Protein AF-A0A1G2HHS7-F1 (afdb_monomer)

Secondary structure (DSSP, 8-state):
-PPPEEEE--GGGTTSHHHHHHHHHHHHHHSTT-GGGEE-S-SHHHHHHHHHHHT-GGGTTTSGGGTHHIIIIIGGG-SEEEE---TTS-B-HHHHHHHHHHHTTT-EEEEEEE-TT-SS--HHHHHHHHH-TTTS--EEEEEPPHHHHHHH---TTS--SSBPPHHHHHHHHEEETTTEEPPGGGGGG--SSPPTTSSTT-

pLDDT: mean 90.47, std 12.32, range [47.09, 98.69]

Structure (mmCIF, N/CA/C/O backbone):
data_AF-A0A1G2HHS7-F1
#
_ent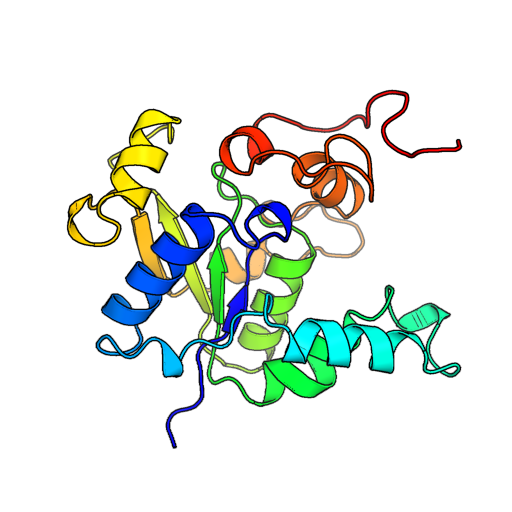ry.id   AF-A0A1G2HHS7-F1
#
loop_
_atom_site.group_PDB
_atom_site.id
_atom_site.type_symbol
_atom_site.label_atom_id
_atom_site.label_alt_id
_atom_site.label_comp_id
_atom_site.label_asym_id
_atom_site.label_entity_id
_atom_site.label_seq_id
_atom_site.pdbx_PDB_ins_code
_atom_site.Cartn_x
_atom_site.Cartn_y
_atom_site.Cartn_z
_atom_site.occupancy
_atom_site.B_iso_or_equiv
_atom_site.auth_seq_id
_atom_site.auth_comp_id
_atom_site.auth_asym_id
_atom_site.auth_atom_id
_atom_site.pdbx_PDB_model_num
ATOM 1 N N . MET A 1 1 ? 1.951 -0.141 26.430 1.00 47.09 1 MET A N 1
ATOM 2 C CA . MET A 1 1 ? 2.111 0.681 25.216 1.00 47.09 1 MET A CA 1
ATOM 3 C C . MET A 1 1 ? 1.337 -0.007 24.126 1.00 47.09 1 MET A C 1
ATOM 5 O O . MET A 1 1 ? 1.598 -1.186 23.887 1.00 47.09 1 MET A O 1
ATOM 9 N N . ASP A 1 2 ? 0.382 0.695 23.530 1.00 62.66 2 ASP A N 1
ATOM 10 C CA . ASP A 1 2 ? -0.303 0.197 22.346 1.00 62.66 2 ASP A CA 1
ATOM 11 C C . ASP A 1 2 ? 0.734 0.006 21.238 1.00 62.66 2 ASP A C 1
ATOM 13 O O . ASP A 1 2 ? 1.648 0.816 21.063 1.00 62.66 2 ASP A O 1
ATOM 17 N N . LYS A 1 3 ? 0.695 -1.155 20.585 1.00 85.06 3 LYS A N 1
ATOM 18 C CA . LYS A 1 3 ? 1.640 -1.459 19.511 1.00 85.06 3 LYS A CA 1
ATOM 19 C C . LYS A 1 3 ? 1.179 -0.732 18.252 1.00 85.06 3 LYS A C 1
ATOM 21 O O . LYS A 1 3 ? 0.006 -0.831 17.903 1.00 85.06 3 LYS A O 1
ATOM 26 N N . LYS A 1 4 ? 2.115 -0.098 17.544 1.00 96.44 4 LYS A N 1
ATOM 27 C CA . LYS A 1 4 ? 1.853 0.592 16.273 1.00 96.44 4 LYS A CA 1
ATOM 28 C C . LYS A 1 4 ? 1.159 -0.299 15.235 1.00 96.44 4 LYS A C 1
ATOM 30 O O . LYS A 1 4 ? 1.361 -1.517 15.221 1.00 96.44 4 LYS A O 1
ATOM 35 N N . ILE A 1 5 ? 0.411 0.317 14.326 1.00 98.12 5 ILE A N 1
ATOM 36 C CA . ILE A 1 5 ? -0.175 -0.309 13.139 1.00 98.12 5 ILE A CA 1
ATOM 37 C C . ILE A 1 5 ? 0.771 -0.117 11.959 1.00 98.12 5 ILE A C 1
ATOM 39 O O . ILE A 1 5 ? 1.110 1.009 11.611 1.00 98.12 5 ILE A O 1
ATOM 43 N N . TYR A 1 6 ? 1.192 -1.211 11.333 1.00 98.69 6 TYR A N 1
ATOM 44 C CA . TYR A 1 6 ? 2.020 -1.146 10.133 1.00 98.69 6 TYR A CA 1
ATOM 45 C C . TYR A 1 6 ? 1.174 -0.780 8.909 1.00 98.69 6 TYR A C 1
ATOM 47 O O . TYR A 1 6 ? 0.107 -1.362 8.709 1.00 98.69 6 TYR A O 1
ATOM 55 N N . PHE A 1 7 ? 1.639 0.154 8.084 1.00 98.62 7 PHE A N 1
ATOM 56 C CA . PHE A 1 7 ? 0.994 0.476 6.815 1.00 98.62 7 PHE A CA 1
ATOM 57 C C . PHE A 1 7 ? 1.695 -0.290 5.687 1.00 98.62 7 PHE A C 1
ATOM 59 O O . PHE A 1 7 ? 2.837 0.000 5.358 1.00 98.62 7 PHE A O 1
ATOM 66 N N . ALA A 1 8 ? 1.030 -1.293 5.120 1.00 98.44 8 ALA A N 1
ATOM 67 C CA . ALA A 1 8 ? 1.520 -2.106 4.011 1.00 98.44 8 ALA A CA 1
ATOM 68 C C . ALA A 1 8 ? 0.946 -1.572 2.690 1.00 98.44 8 ALA A C 1
ATOM 70 O O . ALA A 1 8 ? -0.251 -1.706 2.421 1.00 98.44 8 ALA A O 1
ATOM 71 N N . HIS A 1 9 ? 1.781 -0.948 1.864 1.00 98.25 9 HIS A N 1
ATOM 72 C CA . HIS A 1 9 ? 1.363 -0.298 0.620 1.00 98.25 9 HIS A CA 1
ATOM 73 C C . HIS A 1 9 ? 2.487 -0.318 -0.423 1.00 98.25 9 HIS A C 1
ATOM 75 O O . HIS A 1 9 ? 3.659 -0.523 -0.109 1.00 98.25 9 HIS A O 1
ATOM 81 N N . ALA A 1 10 ? 2.126 -0.162 -1.696 1.00 96.88 10 ALA A N 1
ATOM 82 C CA . ALA A 1 10 ? 3.083 -0.253 -2.793 1.00 96.88 10 ALA A CA 1
ATOM 83 C C . ALA A 1 10 ? 4.050 0.943 -2.812 1.00 96.88 10 ALA A C 1
ATOM 85 O O . ALA A 1 10 ? 3.641 2.086 -2.614 1.00 96.88 10 ALA A O 1
ATOM 86 N N . ILE A 1 11 ? 5.324 0.702 -3.139 1.00 96.06 11 ILE A N 1
ATOM 87 C CA . ILE A 1 11 ? 6.372 1.742 -3.125 1.00 96.06 11 ILE A CA 1
ATOM 88 C C . ILE A 1 11 ? 6.084 2.930 -4.052 1.00 96.06 11 ILE A C 1
ATOM 90 O O . ILE A 1 11 ? 6.575 4.024 -3.813 1.00 96.06 11 ILE A O 1
ATOM 94 N N . ASN A 1 12 ? 5.262 2.753 -5.090 1.00 96.81 12 ASN A N 1
ATOM 95 C CA . ASN A 1 12 ? 4.868 3.839 -5.987 1.00 96.81 12 ASN A CA 1
ATOM 96 C C . ASN A 1 12 ? 3.838 4.806 -5.382 1.00 96.81 12 ASN A C 1
ATOM 98 O O . ASN A 1 12 ? 3.429 5.752 -6.047 1.00 96.81 12 ASN A O 1
ATOM 102 N N . THR A 1 13 ? 3.446 4.598 -4.126 1.00 97.75 13 THR A N 1
ATOM 103 C CA . THR A 1 13 ? 2.713 5.587 -3.324 1.00 97.75 13 THR A CA 1
ATOM 104 C C . THR A 1 13 ? 3.637 6.397 -2.404 1.00 97.75 13 THR A C 1
ATOM 106 O O . THR A 1 13 ? 3.203 7.402 -1.848 1.00 97.75 13 THR A O 1
ATOM 109 N N . TYR A 1 14 ? 4.910 6.020 -2.248 1.00 97.25 14 TYR A N 1
ATOM 110 C CA . TYR A 1 14 ? 5.826 6.667 -1.305 1.00 97.25 14 TYR A CA 1
ATOM 111 C C . TYR A 1 14 ? 6.060 8.141 -1.658 1.00 97.25 14 TYR A C 1
ATOM 113 O O . TYR A 1 14 ? 6.437 8.479 -2.778 1.00 97.25 14 TYR A O 1
ATOM 121 N N . GLY A 1 15 ? 5.861 9.024 -0.682 1.00 96.62 15 GLY A N 1
ATOM 122 C CA . GLY A 1 15 ? 6.016 10.471 -0.800 1.00 96.62 15 GLY A CA 1
ATOM 123 C C . GLY A 1 15 ? 4.874 11.163 -1.542 1.00 96.62 15 GLY A C 1
ATOM 124 O O . GLY A 1 15 ? 4.934 12.378 -1.731 1.00 96.62 15 GLY A O 1
ATOM 125 N N . THR A 1 16 ? 3.847 10.421 -1.964 1.00 97.62 16 THR A N 1
ATOM 126 C CA . THR A 1 16 ? 2.706 10.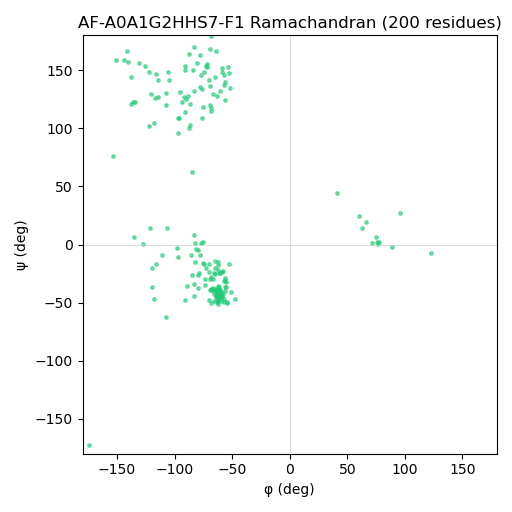962 -2.713 1.00 97.62 16 THR A CA 1
ATOM 127 C C . THR A 1 16 ? 1.618 11.482 -1.777 1.00 97.62 16 THR A C 1
ATOM 129 O O . THR A 1 16 ? 1.566 11.143 -0.593 1.00 97.62 16 THR A O 1
ATOM 132 N N . ASP A 1 17 ? 0.701 12.289 -2.305 1.00 97.88 17 ASP A N 1
ATOM 133 C CA . ASP A 1 17 ? -0.435 12.770 -1.516 1.00 97.88 17 ASP A CA 1
ATOM 134 C C . ASP A 1 17 ? -1.451 11.660 -1.202 1.00 97.88 17 ASP A C 1
ATOM 136 O O . ASP A 1 17 ? -2.111 11.716 -0.166 1.00 97.88 17 ASP A O 1
ATOM 140 N N . ILE A 1 18 ? -1.493 10.594 -2.013 1.00 97.38 18 ILE A N 1
ATOM 141 C CA . ILE A 1 18 ? -2.290 9.390 -1.734 1.00 97.38 18 ILE A CA 1
ATOM 142 C C . ILE A 1 18 ? -1.802 8.695 -0.458 1.00 97.38 18 ILE A C 1
ATOM 144 O O . ILE A 1 18 ? -2.621 8.308 0.373 1.00 97.38 18 ILE A O 1
ATOM 148 N N . GLU A 1 19 ? -0.485 8.565 -0.261 1.00 98.50 19 GLU A N 1
ATOM 149 C CA . GLU A 1 19 ? 0.070 7.991 0.974 1.00 98.50 19 GLU A CA 1
ATOM 150 C C . GLU A 1 19 ? -0.336 8.820 2.196 1.00 98.50 19 GLU A C 1
ATOM 152 O O . GLU A 1 19 ? -0.814 8.267 3.185 1.00 98.50 19 GLU A O 1
ATOM 157 N N . LYS A 1 20 ? -0.214 10.150 2.118 1.00 98.38 20 LYS A N 1
ATOM 158 C CA . LYS A 1 20 ? -0.601 11.044 3.221 1.00 98.38 20 LYS A CA 1
ATOM 159 C C . LYS A 1 20 ? -2.093 10.936 3.536 1.00 98.38 20 LYS A C 1
ATOM 161 O O . LYS A 1 20 ? -2.468 10.890 4.707 1.00 98.38 20 LYS A O 1
ATOM 166 N N . ALA A 1 21 ? -2.937 10.885 2.508 1.00 98.44 21 ALA A N 1
ATOM 167 C CA . ALA A 1 21 ? -4.381 10.733 2.652 1.00 98.44 21 ALA A CA 1
ATOM 168 C C . ALA A 1 21 ? -4.745 9.385 3.299 1.00 98.44 21 ALA A C 1
ATOM 170 O O . ALA A 1 21 ? -5.556 9.330 4.228 1.00 98.44 21 ALA A O 1
ATOM 171 N N . ALA A 1 22 ? -4.075 8.306 2.887 1.00 98.62 22 ALA A N 1
ATOM 172 C CA . ALA A 1 22 ? -4.218 6.990 3.495 1.00 98.62 22 ALA A CA 1
ATOM 173 C C . ALA A 1 22 ? -3.800 6.989 4.975 1.00 98.62 22 ALA A C 1
ATOM 175 O O . ALA A 1 22 ? -4.543 6.485 5.815 1.00 98.62 22 ALA A O 1
ATOM 176 N N . GLU A 1 23 ? -2.671 7.608 5.332 1.00 98.62 23 GLU A N 1
ATOM 177 C CA . GLU A 1 23 ? -2.253 7.743 6.733 1.00 98.62 23 GLU A CA 1
ATOM 178 C C . GLU A 1 23 ? -3.254 8.542 7.576 1.00 98.62 23 GLU A C 1
ATOM 180 O O . GLU A 1 23 ? -3.501 8.187 8.729 1.00 98.62 23 GLU A O 1
ATOM 185 N N . GLN A 1 24 ? -3.859 9.598 7.023 1.00 98.56 24 GLN A N 1
ATOM 186 C CA . GLN A 1 24 ? -4.912 10.349 7.711 1.00 98.56 24 GLN A CA 1
ATOM 187 C C . GLN A 1 24 ? -6.142 9.476 7.976 1.00 98.56 24 GLN A C 1
ATOM 189 O O . GLN A 1 24 ? -6.658 9.475 9.096 1.00 98.56 24 GLN A O 1
ATOM 194 N N . LEU A 1 25 ? -6.577 8.691 6.984 1.00 98.62 25 LEU A N 1
ATOM 195 C CA . LEU A 1 25 ? -7.693 7.762 7.150 1.00 98.62 25 LEU A CA 1
ATOM 196 C C . LEU A 1 25 ? -7.373 6.673 8.187 1.00 98.62 25 LEU A C 1
ATOM 198 O O . LEU A 1 25 ? -8.187 6.413 9.072 1.00 98.62 25 LEU A O 1
ATOM 202 N N . ILE A 1 26 ? -6.181 6.070 8.130 1.00 98.62 26 ILE A N 1
ATOM 203 C CA . ILE A 1 26 ? -5.724 5.064 9.106 1.00 98.62 26 ILE A CA 1
ATOM 204 C C . ILE A 1 26 ? -5.704 5.656 10.510 1.00 98.62 26 ILE A C 1
ATOM 206 O O . ILE A 1 26 ? -6.249 5.059 11.439 1.00 98.62 26 ILE A O 1
ATOM 210 N N . SER A 1 27 ? -5.109 6.841 10.654 1.00 98.19 27 SER A N 1
ATOM 211 C CA . SER A 1 27 ? -4.999 7.534 11.930 1.00 98.19 27 SER A CA 1
ATOM 212 C C . SER A 1 27 ? -6.379 7.769 12.545 1.00 98.19 27 SER A C 1
ATOM 214 O O . SER A 1 27 ? -6.616 7.439 13.708 1.00 98.19 27 SER A O 1
ATOM 216 N N . HIS A 1 28 ? -7.320 8.267 11.739 1.00 97.94 28 HIS A N 1
ATOM 217 C CA . HIS A 1 28 ? -8.690 8.522 12.164 1.00 97.94 28 HIS A CA 1
ATOM 218 C C . HIS A 1 28 ? -9.428 7.242 12.579 1.00 97.94 28 HIS A C 1
ATOM 220 O O . HIS A 1 28 ? -10.026 7.201 13.652 1.00 97.94 28 HIS A O 1
ATOM 226 N N . VAL A 1 29 ? -9.373 6.193 11.752 1.00 97.75 29 VAL A N 1
ATOM 227 C CA . VAL A 1 29 ? -10.194 4.986 11.940 1.00 97.75 29 VAL A CA 1
ATOM 228 C C . VAL A 1 29 ? -9.619 4.039 12.994 1.00 97.75 29 VAL A C 1
ATOM 230 O O . VAL A 1 29 ? -10.380 3.422 13.737 1.00 97.75 29 VAL A O 1
ATOM 233 N N . LEU A 1 30 ? -8.293 3.891 13.063 1.00 97.12 30 LEU A N 1
ATOM 234 C CA . LEU A 1 30 ? -7.642 2.861 13.881 1.00 97.12 30 LEU A CA 1
ATOM 235 C C . LEU A 1 30 ? -6.777 3.406 15.016 1.00 97.12 30 LEU A C 1
ATOM 237 O O . LEU A 1 30 ? -6.440 2.648 15.923 1.00 97.12 30 LEU A O 1
ATOM 241 N N . CYS A 1 31 ? -6.403 4.685 14.981 1.00 96.62 31 CYS A N 1
ATOM 242 C CA . CYS A 1 31 ? -5.435 5.253 15.923 1.00 96.62 31 CYS A CA 1
ATOM 243 C C . CYS A 1 31 ? -5.995 6.424 16.742 1.00 96.62 31 CYS A C 1
ATOM 245 O O . CYS A 1 31 ? -5.227 7.166 17.348 1.00 96.62 31 CYS A O 1
ATOM 247 N N . GLY A 1 32 ? -7.317 6.629 16.751 1.00 94.88 32 GLY A N 1
ATOM 248 C CA . GLY A 1 32 ? -7.948 7.718 17.508 1.00 94.88 32 GLY A CA 1
ATOM 249 C C . GLY A 1 32 ? -7.478 9.117 17.090 1.00 94.88 32 GLY A C 1
ATOM 250 O O . GLY A 1 32 ? -7.523 10.044 17.894 1.00 94.88 32 GLY A O 1
ATOM 251 N N . GLY A 1 33 ? -6.992 9.268 15.855 1.00 95.75 33 GLY A N 1
ATOM 252 C CA . GLY A 1 33 ? -6.411 10.503 15.329 1.00 95.75 33 GLY A CA 1
ATOM 253 C C . GLY A 1 33 ? -4.903 10.673 15.566 1.00 95.75 33 GLY A C 1
ATOM 254 O O . GLY A 1 33 ? -4.334 11.644 15.065 1.00 95.75 33 GLY A O 1
ATOM 255 N N . ASP A 1 34 ? -4.228 9.748 16.259 1.00 96.38 34 ASP A N 1
ATOM 256 C CA . ASP A 1 34 ? -2.775 9.797 16.463 1.00 96.38 34 ASP A CA 1
ATOM 257 C C . ASP A 1 34 ? -1.997 9.116 15.322 1.00 96.38 34 ASP A C 1
ATOM 259 O O . ASP A 1 34 ? -1.789 7.899 15.306 1.00 96.38 34 ASP A O 1
ATOM 263 N N . ARG A 1 35 ? -1.468 9.924 14.392 1.00 95.88 35 ARG A N 1
ATOM 264 C CA . ARG A 1 35 ? -0.596 9.442 13.303 1.00 95.88 35 ARG A CA 1
ATOM 265 C C . ARG A 1 35 ? 0.682 8.773 13.838 1.00 95.88 35 ARG A C 1
ATOM 267 O O . ARG A 1 35 ? 1.268 7.948 13.145 1.00 95.88 35 ARG A O 1
ATOM 274 N N . GLY A 1 36 ? 1.132 9.101 15.053 1.00 96.12 36 GLY A N 1
ATOM 275 C CA . GLY A 1 36 ? 2.315 8.506 15.686 1.00 96.12 36 GLY A CA 1
ATOM 276 C C . GLY A 1 36 ? 2.197 6.999 15.942 1.00 96.12 36 GLY A C 1
ATOM 277 O O . GLY A 1 36 ? 3.217 6.320 16.096 1.00 96.12 36 GLY A O 1
ATOM 278 N N . GLN A 1 37 ? 0.973 6.463 15.918 1.00 97.44 37 GLN A N 1
ATOM 279 C CA . GLN A 1 37 ? 0.706 5.027 16.006 1.00 97.44 37 GLN A CA 1
ATOM 280 C C . GLN A 1 37 ? 0.874 4.289 14.674 1.00 97.44 37 GLN A C 1
ATOM 282 O O . GLN A 1 37 ? 0.763 3.065 14.652 1.00 97.44 37 GLN A O 1
ATOM 287 N N . ILE A 1 38 ? 1.149 4.987 13.571 1.00 98.19 38 ILE A N 1
ATOM 288 C CA . ILE A 1 38 ? 1.374 4.365 12.265 1.00 98.19 38 ILE A CA 1
ATOM 289 C C . ILE A 1 38 ? 2.871 4.092 12.091 1.00 98.19 38 ILE A C 1
ATOM 291 O O . ILE A 1 38 ? 3.710 4.980 12.245 1.00 98.19 38 ILE A O 1
ATOM 295 N N . GLU A 1 39 ? 3.216 2.850 11.762 1.00 98.44 39 GLU A N 1
ATOM 296 C CA . GLU A 1 39 ? 4.539 2.481 11.263 1.00 98.44 39 GLU A CA 1
ATOM 297 C C . GLU A 1 39 ? 4.491 2.429 9.735 1.00 98.44 39 GLU A C 1
ATOM 299 O O . GLU A 1 39 ? 4.060 1.437 9.146 1.00 98.44 39 GLU A O 1
ATOM 304 N N . ASN A 1 40 ? 4.892 3.531 9.101 1.00 98.00 40 ASN A N 1
ATOM 305 C CA . ASN A 1 40 ? 4.966 3.646 7.648 1.00 98.00 40 ASN A CA 1
ATOM 306 C C . ASN A 1 40 ? 6.364 3.207 7.160 1.00 98.00 40 ASN A C 1
ATOM 308 O O . ASN A 1 40 ? 7.356 3.775 7.625 1.00 98.00 40 ASN A O 1
ATOM 312 N N . PRO A 1 41 ? 6.486 2.239 6.228 1.00 96.94 41 PRO A N 1
ATOM 313 C CA . PRO A 1 41 ? 7.774 1.791 5.694 1.00 96.94 41 PRO A CA 1
ATOM 314 C C . PRO A 1 41 ? 8.560 2.876 4.942 1.00 96.94 41 PRO A C 1
ATOM 316 O O . PRO A 1 41 ? 9.785 2.781 4.839 1.00 96.94 41 PRO A O 1
ATOM 319 N N . ASN A 1 42 ? 7.899 3.922 4.455 1.00 96.81 42 ASN A N 1
ATOM 320 C CA . ASN A 1 42 ? 8.503 5.071 3.797 1.00 96.81 42 ASN A CA 1
ATOM 321 C C . ASN A 1 42 ? 8.980 6.135 4.800 1.00 96.81 42 ASN A C 1
ATOM 323 O O . ASN A 1 42 ? 8.521 7.278 4.823 1.00 96.81 42 ASN A O 1
ATOM 327 N N . THR A 1 43 ? 9.938 5.774 5.653 1.00 95.56 43 THR A N 1
ATOM 328 C CA . THR A 1 43 ? 10.613 6.745 6.526 1.00 95.56 43 THR A CA 1
ATOM 329 C C . THR A 1 43 ? 12.128 6.678 6.361 1.00 95.56 43 THR A C 1
ATOM 331 O O . THR A 1 43 ? 12.674 5.613 6.051 1.00 95.56 43 THR A O 1
ATOM 334 N N . PRO A 1 44 ? 12.857 7.780 6.633 1.00 95.56 44 PRO A N 1
ATOM 335 C CA . PRO A 1 44 ? 14.320 7.777 6.568 1.00 95.56 44 PRO A CA 1
ATOM 336 C C . PRO A 1 44 ? 14.973 6.696 7.446 1.00 95.56 44 PRO A C 1
ATOM 338 O O . PRO A 1 44 ? 16.006 6.134 7.081 1.00 95.56 44 PRO A O 1
ATOM 341 N N . ILE A 1 45 ? 14.357 6.360 8.588 1.00 95.81 45 ILE A N 1
ATOM 342 C CA . ILE A 1 45 ? 14.836 5.299 9.487 1.00 95.81 45 ILE A CA 1
ATOM 343 C C . ILE A 1 45 ? 14.787 3.933 8.795 1.00 95.81 45 ILE A C 1
ATOM 345 O O . ILE A 1 45 ? 15.762 3.182 8.867 1.00 95.81 45 ILE A O 1
ATOM 349 N N . HIS A 1 46 ? 13.693 3.614 8.104 1.00 95.81 46 HIS A N 1
ATOM 350 C CA . HIS A 1 46 ? 13.562 2.337 7.405 1.00 95.81 46 HIS A CA 1
ATOM 351 C C . HIS A 1 46 ? 14.403 2.272 6.136 1.00 95.81 46 HIS A C 1
ATOM 353 O O . HIS A 1 46 ? 14.989 1.228 5.870 1.00 95.81 46 HIS A O 1
ATOM 359 N N . GLN A 1 47 ? 14.564 3.379 5.407 1.00 92.81 47 GLN A N 1
ATOM 360 C CA . GLN A 1 47 ? 15.477 3.442 4.260 1.00 92.81 47 GLN A CA 1
ATOM 361 C C . GLN A 1 47 ? 16.927 3.143 4.677 1.00 92.81 47 GLN A C 1
ATOM 363 O O . GLN A 1 47 ? 17.620 2.338 4.042 1.00 92.81 47 GLN A O 1
ATOM 368 N N . LYS A 1 48 ? 17.376 3.737 5.792 1.00 94.12 48 LYS A N 1
ATOM 369 C CA . LYS A 1 48 ? 18.692 3.451 6.376 1.00 94.12 48 LYS A CA 1
ATOM 370 C C . LYS A 1 48 ? 18.792 1.995 6.832 1.00 94.12 48 LYS A C 1
ATOM 372 O O . LYS A 1 48 ? 19.740 1.310 6.457 1.00 94.12 48 LYS A O 1
ATOM 377 N N . GLY A 1 49 ? 17.807 1.519 7.593 1.00 93.25 49 GLY A N 1
ATOM 378 C CA . GLY A 1 49 ? 17.785 0.154 8.116 1.00 93.25 49 GLY A CA 1
ATOM 379 C C . GLY A 1 49 ? 17.802 -0.907 7.016 1.00 93.25 49 GLY A C 1
ATOM 380 O O . GLY A 1 49 ? 18.600 -1.837 7.086 1.00 93.25 49 GLY A O 1
ATOM 381 N N . TYR A 1 50 ? 17.005 -0.722 5.963 1.00 91.06 50 TYR A N 1
ATOM 382 C CA . TYR A 1 50 ? 17.000 -1.563 4.767 1.00 91.06 50 TYR A CA 1
ATOM 383 C C . TYR A 1 50 ? 18.383 -1.607 4.109 1.00 91.06 50 TYR A C 1
ATOM 385 O O . TYR A 1 50 ? 18.924 -2.684 3.865 1.00 91.06 50 TYR A O 1
ATOM 393 N N . THR A 1 51 ? 18.994 -0.440 3.884 1.00 90.69 51 THR A N 1
ATOM 394 C CA . THR A 1 51 ? 20.314 -0.327 3.243 1.00 90.69 51 THR A CA 1
ATOM 395 C C . THR A 1 51 ? 21.413 -0.998 4.069 1.00 90.69 51 THR A C 1
ATOM 397 O O . THR A 1 51 ? 22.298 -1.653 3.521 1.00 90.69 51 THR A O 1
ATOM 400 N N . GLU A 1 52 ? 21.383 -0.842 5.392 1.00 90.94 52 GLU A N 1
ATOM 401 C CA . GLU A 1 52 ? 22.330 -1.494 6.301 1.00 90.94 52 GLU A CA 1
ATOM 402 C C . GLU A 1 52 ? 22.117 -3.010 6.361 1.00 90.94 52 GLU A C 1
ATOM 404 O O . GLU A 1 52 ? 23.089 -3.765 6.384 1.00 90.94 52 GLU A O 1
ATOM 409 N N . TYR A 1 53 ? 20.863 -3.467 6.344 1.00 89.88 53 TYR A N 1
ATOM 410 C CA . TYR A 1 53 ? 20.527 -4.889 6.324 1.00 89.88 53 TYR A CA 1
ATOM 411 C C . TYR A 1 53 ? 20.979 -5.553 5.017 1.00 89.88 53 TYR A C 1
ATOM 413 O O . TYR A 1 53 ? 21.584 -6.624 5.049 1.00 89.88 53 TYR A O 1
ATOM 421 N N . ALA A 1 54 ? 20.768 -4.889 3.876 1.00 86.69 54 ALA A N 1
ATOM 422 C CA . ALA A 1 54 ? 21.146 -5.380 2.550 1.00 86.69 54 ALA A CA 1
ATOM 423 C C . ALA A 1 54 ? 22.662 -5.606 2.382 1.00 86.69 54 ALA A C 1
ATOM 425 O O . ALA A 1 54 ? 23.071 -6.428 1.568 1.00 86.69 54 ALA A O 1
ATOM 426 N N . LYS A 1 55 ? 23.505 -4.922 3.170 1.00 86.06 55 LYS A N 1
ATOM 427 C CA . LYS A 1 55 ? 24.972 -5.078 3.148 1.00 86.06 55 LYS A CA 1
ATOM 428 C C . LYS A 1 55 ? 25.480 -6.332 3.875 1.00 86.06 55 LYS A C 1
ATOM 430 O O . LYS A 1 55 ? 26.674 -6.619 3.813 1.00 86.06 55 LYS A O 1
ATOM 435 N N . ARG A 1 56 ? 24.625 -7.064 4.598 1.00 82.12 56 ARG A N 1
ATOM 436 C CA . ARG A 1 56 ? 25.034 -8.247 5.375 1.00 82.12 56 ARG A CA 1
ATOM 437 C C . ARG A 1 56 ? 25.287 -9.438 4.439 1.00 82.12 56 ARG A C 1
ATOM 439 O O . ARG A 1 56 ? 24.376 -9.895 3.754 1.00 82.12 56 ARG A O 1
ATOM 446 N N . ALA A 1 57 ? 26.526 -9.935 4.425 1.00 56.84 57 ALA A N 1
ATOM 447 C CA . ALA A 1 57 ? 27.022 -10.918 3.454 1.00 56.84 57 ALA A CA 1
ATOM 448 C C . ALA A 1 57 ? 26.403 -12.327 3.579 1.00 56.84 57 ALA A C 1
ATOM 450 O O . ALA A 1 57 ? 26.277 -13.029 2.582 1.00 56.84 57 ALA A O 1
ATOM 451 N N . GLU A 1 58 ? 25.970 -12.740 4.772 1.00 56.38 58 GLU A N 1
ATOM 452 C CA . GLU A 1 58 ? 25.547 -14.128 5.050 1.00 56.38 58 GLU A CA 1
ATOM 453 C C . GLU A 1 58 ? 24.153 -14.501 4.519 1.00 56.38 58 GLU A C 1
ATOM 455 O O . GLU A 1 58 ? 23.673 -15.614 4.726 1.00 56.38 58 GLU A O 1
ATOM 460 N N . GLN A 1 59 ? 23.473 -13.578 3.844 1.00 52.16 59 GLN A N 1
ATOM 461 C CA . GLN A 1 59 ? 22.076 -13.759 3.465 1.00 52.16 59 GLN A CA 1
ATOM 462 C C . GLN A 1 59 ? 21.773 -13.361 2.020 1.00 52.16 59 GLN A C 1
ATOM 464 O O . GLN A 1 59 ? 20.607 -13.397 1.663 1.00 52.16 59 GLN A O 1
ATOM 469 N N . ALA A 1 60 ? 22.750 -13.014 1.173 1.00 49.84 60 ALA A N 1
ATOM 470 C CA . ALA A 1 60 ? 22.501 -12.467 -0.173 1.00 49.84 60 ALA A CA 1
ATOM 471 C C . ALA A 1 60 ? 21.522 -13.306 -1.030 1.00 49.84 60 ALA A C 1
ATOM 473 O O . ALA A 1 60 ? 20.597 -12.738 -1.610 1.00 49.84 60 ALA A O 1
ATOM 474 N N . ASP A 1 61 ? 21.623 -14.640 -0.990 1.00 48.19 61 ASP A N 1
ATOM 475 C CA . ASP A 1 61 ? 20.720 -15.551 -1.720 1.00 48.19 61 ASP A CA 1
ATOM 476 C C . ASP A 1 61 ? 19.317 -15.682 -1.094 1.00 48.19 61 ASP A C 1
ATOM 478 O O . ASP A 1 61 ? 18.376 -16.130 -1.744 1.00 48.19 61 ASP A O 1
ATOM 482 N N . LYS A 1 62 ? 19.148 -15.280 0.174 1.00 53.06 62 LYS A N 1
ATOM 483 C CA . LYS A 1 62 ? 17.875 -15.307 0.923 1.00 53.06 62 LYS A CA 1
ATOM 484 C C . LYS A 1 62 ? 17.304 -13.913 1.214 1.00 53.06 62 LYS A C 1
ATOM 486 O O . LYS A 1 62 ? 16.184 -13.810 1.716 1.00 53.06 62 LYS A O 1
ATOM 491 N N . ASN A 1 63 ? 18.056 -12.842 0.942 1.00 53.78 63 ASN A N 1
ATOM 492 C CA . ASN A 1 63 ? 17.766 -11.502 1.459 1.00 53.78 63 ASN A CA 1
ATOM 493 C C . ASN A 1 63 ? 16.795 -10.683 0.628 1.00 53.78 63 ASN A C 1
ATOM 495 O O . ASN A 1 63 ? 16.404 -9.609 1.085 1.00 53.78 63 ASN A O 1
ATOM 499 N N . HIS A 1 64 ? 16.427 -11.144 -0.571 1.00 64.19 64 HIS A N 1
ATOM 500 C CA . HIS A 1 64 ? 15.543 -10.415 -1.487 1.00 64.19 64 HIS A CA 1
ATOM 501 C C . HIS A 1 64 ? 15.857 -8.900 -1.519 1.00 64.19 64 HIS A C 1
ATOM 503 O O . HIS A 1 64 ? 14.967 -8.063 -1.401 1.00 64.19 64 HIS A O 1
ATOM 509 N N . GLY A 1 65 ? 17.147 -8.540 -1.581 1.00 65.19 65 GLY A N 1
ATOM 510 C CA . GLY A 1 65 ? 17.606 -7.149 -1.672 1.00 65.19 65 GLY A CA 1
ATOM 511 C C . GLY A 1 65 ? 17.526 -6.293 -0.400 1.00 65.19 65 GLY A C 1
ATOM 512 O O . GLY A 1 65 ? 17.826 -5.110 -0.494 1.00 65.19 65 GLY A O 1
ATOM 513 N N . GLY A 1 66 ? 17.178 -6.852 0.765 1.00 80.06 66 GLY A N 1
ATOM 514 C CA . GLY A 1 66 ? 17.037 -6.127 2.040 1.00 80.06 66 GLY A CA 1
ATOM 515 C C . GLY A 1 66 ? 15.654 -6.267 2.681 1.00 80.06 66 GLY A C 1
ATOM 516 O O . GLY A 1 66 ? 15.476 -5.859 3.825 1.00 80.06 66 GLY A O 1
ATOM 517 N N . MET A 1 67 ? 14.688 -6.886 1.990 1.00 84.88 67 MET A N 1
ATOM 518 C CA . MET A 1 67 ? 13.298 -7.017 2.455 1.00 84.88 67 MET A CA 1
ATOM 519 C C . MET A 1 67 ? 13.155 -7.706 3.818 1.00 84.88 67 MET A C 1
ATOM 521 O O . MET A 1 67 ? 12.274 -7.334 4.594 1.00 84.88 67 MET A O 1
ATOM 525 N N . ASN A 1 68 ? 14.047 -8.644 4.158 1.00 89.06 68 ASN A N 1
ATOM 526 C CA . ASN A 1 68 ? 14.051 -9.308 5.468 1.00 89.06 68 ASN A CA 1
ATOM 527 C C . ASN A 1 68 ? 14.195 -8.320 6.640 1.00 89.06 68 ASN A C 1
ATOM 529 O O . ASN A 1 68 ? 13.710 -8.605 7.731 1.00 89.06 68 ASN A O 1
ATOM 533 N N . TYR A 1 69 ? 14.755 -7.124 6.412 1.00 93.25 69 TYR A N 1
ATOM 534 C CA . TYR A 1 69 ? 14.758 -6.031 7.387 1.00 93.25 69 TYR A CA 1
ATOM 535 C C . TYR A 1 69 ? 13.371 -5.791 8.000 1.00 93.25 69 TYR A C 1
ATOM 537 O O . TYR A 1 69 ? 13.244 -5.682 9.222 1.00 93.25 69 TYR A O 1
ATOM 545 N N . PHE A 1 70 ? 12.328 -5.728 7.168 1.00 95.50 70 PHE A N 1
ATOM 546 C CA . PHE A 1 70 ? 10.978 -5.456 7.645 1.00 95.50 70 PHE A CA 1
ATOM 547 C C . PHE A 1 70 ? 10.450 -6.625 8.476 1.00 95.50 70 PHE A C 1
ATOM 549 O O . PHE A 1 70 ? 10.031 -6.422 9.618 1.00 95.50 70 PHE A O 1
ATOM 556 N N . PHE A 1 71 ? 10.544 -7.843 7.945 1.00 94.12 71 PHE A N 1
ATOM 557 C CA . PHE A 1 71 ? 10.051 -9.062 8.591 1.00 94.12 71 PHE A CA 1
ATOM 558 C C . PHE A 1 71 ? 10.751 -9.377 9.920 1.00 94.12 71 PHE A C 1
ATOM 560 O O . PHE A 1 71 ? 10.093 -9.825 10.861 1.00 94.12 71 PHE A O 1
ATOM 567 N N . ASP A 1 72 ? 12.050 -9.096 10.018 1.00 93.50 72 ASP A N 1
ATOM 568 C CA . ASP A 1 72 ? 12.855 -9.429 11.192 1.00 93.50 72 ASP A CA 1
ATOM 569 C C . ASP A 1 72 ? 12.857 -8.314 12.244 1.00 93.50 72 ASP A C 1
ATOM 571 O O . ASP A 1 72 ? 12.896 -8.597 13.442 1.00 93.50 72 ASP A O 1
ATOM 575 N N . LEU A 1 73 ? 12.837 -7.039 11.827 1.00 95.06 73 LEU A N 1
ATOM 576 C CA . LEU A 1 73 ? 13.111 -5.911 12.730 1.00 95.06 73 LEU A CA 1
ATOM 577 C C . LEU A 1 73 ? 11.965 -4.905 12.877 1.00 95.06 73 LEU A C 1
ATOM 579 O O . LEU A 1 73 ? 11.966 -4.155 13.864 1.00 95.06 73 LEU A O 1
ATOM 583 N N . VAL A 1 74 ? 11.014 -4.859 11.938 1.00 96.81 74 VAL A N 1
ATOM 584 C CA . VAL A 1 74 ? 9.921 -3.868 11.925 1.00 96.81 74 VAL A CA 1
ATOM 585 C C . VAL A 1 74 ? 8.586 -4.514 12.294 1.00 96.81 74 VAL A C 1
ATOM 587 O O . VAL A 1 74 ? 8.026 -4.196 13.347 1.00 96.81 74 VAL A O 1
ATOM 590 N N . LEU A 1 75 ? 8.102 -5.475 11.501 1.00 97.31 75 LEU A N 1
ATOM 591 C CA . LEU A 1 75 ? 6.794 -6.117 11.703 1.00 97.31 75 LEU A CA 1
ATOM 592 C C . LEU A 1 75 ? 6.613 -6.743 13.107 1.00 97.31 75 LEU A C 1
ATOM 594 O O . LEU A 1 75 ? 5.524 -6.618 13.684 1.00 97.31 75 LEU A O 1
ATOM 598 N N . PRO A 1 76 ? 7.646 -7.346 13.745 1.00 97.12 76 PRO A N 1
ATOM 599 C CA . PRO A 1 76 ? 7.549 -7.857 15.118 1.00 97.12 76 PRO A CA 1
ATOM 600 C C . PRO A 1 76 ? 7.113 -6.828 16.161 1.00 97.12 76 PRO A C 1
ATOM 602 O O . PRO A 1 76 ? 6.436 -7.194 17.127 1.00 97.12 76 PRO A O 1
ATOM 605 N N . LYS A 1 77 ? 7.446 -5.551 15.949 1.00 96.38 77 LYS A N 1
ATOM 606 C CA . LYS A 1 77 ? 7.148 -4.448 16.872 1.00 96.38 77 LYS A CA 1
ATOM 607 C C . LYS A 1 77 ? 5.722 -3.908 16.724 1.00 96.38 77 LYS A C 1
ATOM 609 O O . LYS A 1 77 ? 5.241 -3.226 17.623 1.00 96.38 77 LYS A O 1
ATOM 614 N N . CYS A 1 78 ? 5.035 -4.249 15.636 1.00 98.06 78 CYS A N 1
ATOM 615 C CA . CYS A 1 78 ? 3.694 -3.757 15.326 1.00 98.06 78 CYS A CA 1
ATOM 616 C C . CYS A 1 78 ? 2.595 -4.686 15.880 1.00 98.06 78 CYS A C 1
ATOM 618 O O . CYS A 1 78 ? 2.810 -5.887 16.079 1.00 98.06 78 CYS A O 1
ATOM 620 N N . GLY A 1 79 ? 1.408 -4.139 16.146 1.00 97.00 79 GLY A N 1
ATOM 621 C CA . GLY A 1 79 ? 0.235 -4.857 16.661 1.00 97.00 79 GLY A CA 1
ATOM 622 C C . GLY A 1 79 ? -0.610 -5.525 15.575 1.00 97.00 79 GLY A C 1
ATOM 623 O O . GLY A 1 79 ? -1.232 -6.550 15.832 1.00 97.00 79 GLY A O 1
ATOM 624 N N . GLY A 1 80 ? -0.561 -4.989 14.360 1.00 97.50 80 GLY A N 1
ATOM 625 C CA . GLY A 1 80 ? -1.277 -5.453 13.173 1.00 97.50 80 GLY A CA 1
ATOM 626 C C . GLY A 1 80 ? -0.842 -4.641 11.952 1.00 97.50 80 GLY A C 1
ATOM 627 O O . GLY A 1 80 ? 0.084 -3.828 12.065 1.00 97.50 80 GLY A O 1
ATOM 628 N N . CYS A 1 81 ? -1.506 -4.830 10.813 1.00 98.25 81 CYS A N 1
ATOM 629 C CA . CYS A 1 81 ? -1.250 -4.025 9.618 1.00 98.25 81 CYS A CA 1
ATOM 630 C C . CYS A 1 81 ? -2.517 -3.611 8.871 1.00 98.25 81 CYS A C 1
ATOM 632 O O . CYS A 1 81 ? -3.474 -4.376 8.779 1.00 98.25 81 CYS A O 1
ATOM 634 N N . VAL A 1 82 ? -2.506 -2.407 8.306 1.00 98.69 82 VAL A N 1
ATOM 635 C CA . VAL A 1 82 ? -3.447 -1.994 7.260 1.00 98.69 82 VAL A CA 1
ATOM 636 C C . VAL A 1 82 ? -2.773 -2.216 5.923 1.00 98.69 82 VAL A C 1
ATOM 638 O O . VAL A 1 82 ? -1.644 -1.785 5.726 1.00 98.69 82 VAL A O 1
ATOM 641 N N . THR A 1 83 ? -3.478 -2.856 5.005 1.00 98.50 83 THR A N 1
ATOM 642 C CA . THR A 1 83 ? -3.027 -3.072 3.633 1.00 98.50 83 THR A CA 1
ATOM 643 C C . THR A 1 83 ? -3.761 -2.135 2.687 1.00 98.50 83 THR A C 1
ATOM 645 O O . THR A 1 83 ? -4.965 -1.914 2.842 1.00 98.50 83 THR A O 1
ATOM 648 N N . MET A 1 84 ? -3.044 -1.619 1.696 1.00 98.00 84 MET A N 1
ATOM 649 C CA . MET A 1 84 ? -3.608 -0.883 0.571 1.00 98.00 84 MET A CA 1
ATOM 650 C C . MET A 1 84 ? -3.283 -1.646 -0.725 1.00 98.00 84 MET A C 1
ATOM 652 O O . MET A 1 84 ? -2.123 -1.642 -1.152 1.00 98.00 84 MET A O 1
ATOM 656 N N . PRO A 1 85 ? -4.261 -2.356 -1.325 1.00 96.75 85 PRO A N 1
ATOM 657 C CA . PRO A 1 85 ? -4.098 -3.014 -2.619 1.00 96.75 85 PRO A CA 1
ATOM 658 C C . PRO A 1 85 ? -3.971 -1.973 -3.736 1.00 96.75 85 PRO A C 1
ATOM 660 O O . PRO A 1 85 ? -4.036 -0.776 -3.485 1.00 96.75 85 PRO A O 1
ATOM 663 N N . PHE A 1 86 ? -3.809 -2.407 -4.981 1.00 96.25 86 PHE A N 1
ATOM 664 C CA . PHE A 1 86 ? -4.104 -1.582 -6.152 1.00 96.25 86 PHE A CA 1
ATOM 665 C C . PHE A 1 86 ? -5.619 -1.360 -6.288 1.00 96.25 86 PHE A C 1
ATOM 667 O O . PHE A 1 86 ? -6.417 -2.020 -5.622 1.00 96.25 86 PHE A O 1
ATOM 674 N N . LEU A 1 87 ? -6.023 -0.430 -7.156 1.00 94.12 87 LEU A N 1
ATOM 675 C CA . LEU A 1 87 ? -7.430 -0.030 -7.297 1.00 94.12 87 LEU A CA 1
ATOM 676 C C . LEU A 1 87 ? -8.349 -1.141 -7.828 1.00 94.12 87 LEU A C 1
ATOM 678 O O . LEU A 1 87 ? -9.542 -1.100 -7.561 1.00 94.12 87 LEU A O 1
ATOM 682 N N . ASP A 1 88 ? -7.801 -2.171 -8.481 1.00 93.00 88 ASP A N 1
ATOM 683 C CA . ASP A 1 88 ? -8.535 -3.390 -8.861 1.00 93.00 88 ASP A CA 1
ATOM 684 C C . ASP A 1 88 ? -8.632 -4.427 -7.720 1.00 93.00 88 ASP A C 1
ATOM 686 O O . ASP A 1 88 ? -9.028 -5.571 -7.938 1.00 93.00 88 ASP A O 1
ATOM 690 N N . GLY A 1 89 ? -8.220 -4.064 -6.502 1.00 93.50 89 GLY A N 1
ATOM 691 C CA . GLY A 1 89 ? -8.250 -4.928 -5.323 1.00 93.50 89 GLY A CA 1
ATOM 692 C C . GLY A 1 89 ? -7.132 -5.972 -5.264 1.00 93.50 89 GLY A C 1
ATOM 693 O O . GLY A 1 89 ? -7.085 -6.747 -4.306 1.00 93.50 89 GLY A O 1
ATOM 694 N N . LYS A 1 90 ? -6.213 -6.002 -6.239 1.00 94.75 90 LYS A N 1
ATOM 695 C CA . LYS A 1 90 ? -5.066 -6.919 -6.218 1.00 94.75 90 LYS A CA 1
ATOM 696 C C . LYS A 1 90 ? -3.909 -6.368 -5.393 1.00 94.75 90 LYS A C 1
ATOM 698 O O . LYS A 1 90 ? -3.675 -5.166 -5.326 1.00 94.75 90 LYS A O 1
ATOM 703 N N . PHE A 1 91 ? -3.126 -7.254 -4.797 1.00 96.12 91 PHE A N 1
ATOM 704 C CA . PHE A 1 91 ? -2.042 -6.915 -3.884 1.00 96.12 91 PHE A CA 1
ATOM 705 C C . PHE A 1 91 ? -0.698 -7.147 -4.554 1.00 96.12 91 PHE A C 1
ATOM 707 O O . PHE A 1 91 ? -0.429 -8.231 -5.069 1.00 96.12 91 PHE A O 1
ATOM 714 N N . GLY A 1 92 ? 0.184 -6.150 -4.488 1.00 95.12 92 GLY A N 1
ATOM 715 C CA . GLY A 1 92 ? 1.596 -6.387 -4.767 1.00 95.12 92 GLY A CA 1
ATOM 716 C C . GLY A 1 92 ? 2.149 -7.466 -3.832 1.00 95.12 92 GLY A C 1
ATOM 717 O O . GLY A 1 92 ? 1.752 -7.550 -2.668 1.00 95.12 92 GLY A O 1
ATOM 718 N N . LEU A 1 93 ? 3.084 -8.276 -4.330 1.00 92.69 93 LEU A N 1
ATOM 719 C CA . LEU A 1 93 ? 3.600 -9.442 -3.607 1.00 92.69 93 LEU A CA 1
ATOM 720 C C . LEU A 1 93 ? 4.166 -9.091 -2.216 1.00 92.69 93 LEU A C 1
ATOM 722 O O . LEU A 1 93 ? 3.972 -9.848 -1.269 1.00 92.69 93 LEU A O 1
ATOM 726 N N . GLY A 1 94 ? 4.820 -7.931 -2.079 1.00 93.12 94 GLY A N 1
ATO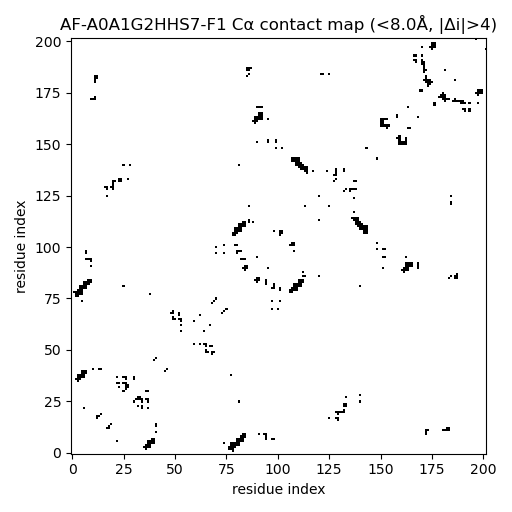M 727 C CA . GLY A 1 94 ? 5.322 -7.436 -0.790 1.00 93.12 94 GLY A CA 1
ATOM 728 C C . GLY A 1 94 ? 4.200 -7.176 0.220 1.00 93.12 94 GLY A C 1
ATOM 729 O O . GLY A 1 94 ? 4.219 -7.743 1.309 1.00 93.12 94 GLY A O 1
ATOM 730 N N . VAL A 1 95 ? 3.175 -6.419 -0.190 1.00 96.62 95 VAL A N 1
ATOM 731 C CA . VAL A 1 95 ? 2.000 -6.093 0.640 1.00 96.62 95 VAL A CA 1
ATOM 732 C C . VAL A 1 95 ? 1.261 -7.365 1.068 1.00 96.62 95 VAL A C 1
ATOM 734 O O . VAL A 1 95 ? 0.887 -7.510 2.231 1.00 96.62 95 VAL A O 1
ATOM 737 N N . ALA A 1 96 ? 1.084 -8.318 0.147 1.00 95.75 96 ALA A N 1
ATOM 738 C CA . ALA A 1 96 ? 0.477 -9.612 0.456 1.00 95.75 96 ALA A CA 1
ATOM 739 C C . ALA A 1 96 ? 1.317 -10.416 1.467 1.00 95.75 96 ALA A C 1
ATOM 741 O O . ALA A 1 96 ? 0.772 -10.974 2.419 1.00 95.75 96 ALA A O 1
ATOM 742 N N . GLY A 1 97 ? 2.643 -10.449 1.296 1.00 94.25 97 GLY A N 1
ATOM 743 C CA . GLY A 1 97 ? 3.558 -11.131 2.214 1.00 94.25 97 GLY A CA 1
ATOM 744 C C . GLY A 1 97 ? 3.550 -10.533 3.622 1.00 94.25 97 GLY A C 1
ATOM 745 O O . GLY A 1 97 ? 3.521 -11.270 4.608 1.00 94.25 97 GLY A O 1
ATOM 746 N N . GLU A 1 98 ? 3.515 -9.205 3.730 1.00 97.06 98 GLU A N 1
ATOM 747 C CA . GLU A 1 98 ? 3.386 -8.493 5.005 1.00 97.06 98 GLU A CA 1
ATOM 748 C C . GLU A 1 98 ? 2.054 -8.828 5.684 1.00 97.06 98 GLU A C 1
ATOM 750 O O . GLU A 1 98 ? 2.045 -9.230 6.847 1.00 97.06 98 GLU A O 1
ATOM 755 N N . ALA A 1 99 ? 0.937 -8.757 4.952 1.00 97.19 99 ALA A N 1
ATOM 756 C CA . ALA A 1 99 ? -0.387 -9.131 5.448 1.00 97.19 99 ALA A CA 1
ATOM 757 C C . ALA A 1 99 ? -0.420 -10.563 6.006 1.00 97.19 99 ALA A C 1
ATOM 759 O O . ALA A 1 99 ? -0.847 -10.789 7.142 1.00 97.19 99 ALA A O 1
ATOM 760 N N . LEU A 1 100 ? 0.087 -11.529 5.235 1.00 95.81 100 LEU A N 1
ATOM 761 C CA . LEU A 1 100 ? 0.151 -12.931 5.644 1.00 95.81 100 LEU A CA 1
ATOM 762 C C . LEU A 1 100 ? 1.042 -13.128 6.873 1.00 95.81 100 LEU A C 1
ATOM 764 O O . LEU A 1 100 ? 0.676 -13.886 7.767 1.00 95.81 100 LEU A O 1
ATOM 768 N N . TRP A 1 101 ? 2.159 -12.404 6.982 1.00 96.25 101 TRP A N 1
ATOM 769 C CA . TRP A 1 101 ? 3.036 -12.498 8.149 1.00 96.25 101 TRP A CA 1
ATOM 770 C C . TRP A 1 101 ? 2.321 -12.128 9.456 1.00 96.25 101 TRP A C 1
ATOM 772 O O . TRP A 1 101 ? 2.538 -12.798 10.475 1.00 96.25 101 TRP A O 1
ATOM 782 N N . PHE A 1 102 ? 1.470 -11.091 9.434 1.00 97.62 102 PHE A N 1
ATOM 783 C CA . PHE A 1 102 ? 0.641 -10.702 10.581 1.00 97.62 102 PHE A CA 1
ATOM 784 C C . PHE A 1 102 ? -0.460 -11.732 10.847 1.00 97.62 102 PHE A C 1
ATOM 786 O O . PHE A 1 102 ? -0.608 -12.176 11.989 1.00 97.62 102 PHE A O 1
ATOM 793 N N . ALA A 1 103 ? -1.182 -12.148 9.803 1.00 96.69 103 ALA A N 1
ATOM 794 C CA . ALA A 1 103 ? -2.262 -13.126 9.911 1.00 96.69 103 ALA A CA 1
ATOM 795 C C . ALA A 1 103 ? -1.783 -14.471 10.490 1.00 96.69 103 ALA A C 1
ATOM 797 O O . ALA A 1 103 ? -2.393 -14.988 11.425 1.00 96.69 103 ALA A O 1
ATOM 798 N N . ASP A 1 104 ? -0.644 -14.990 10.019 1.00 95.88 104 ASP A N 1
ATOM 799 C CA . ASP A 1 104 ? -0.031 -16.244 10.489 1.00 95.88 104 ASP A CA 1
ATOM 800 C C . ASP A 1 104 ? 0.382 -16.196 11.971 1.00 95.88 104 ASP A C 1
ATOM 802 O O . ASP A 1 104 ? 0.637 -17.224 12.594 1.00 95.88 104 ASP A O 1
ATOM 806 N N . ARG A 1 105 ? 0.443 -14.996 12.557 1.00 96.31 105 ARG A N 1
ATOM 807 C CA . ARG A 1 105 ? 0.773 -14.755 13.970 1.00 96.31 105 ARG A CA 1
ATOM 808 C C . ARG A 1 105 ? -0.443 -14.342 14.798 1.00 96.31 105 ARG A C 1
ATOM 810 O O . ARG A 1 105 ? -0.272 -13.831 15.904 1.00 96.31 105 ARG A O 1
ATOM 817 N N . GLY A 1 106 ? -1.653 -14.529 14.268 1.00 95.81 106 GLY A N 1
ATOM 818 C CA . GLY A 1 106 ? -2.904 -14.185 14.945 1.00 95.81 106 GLY A CA 1
ATOM 819 C C . GLY A 1 106 ? -3.091 -12.683 15.168 1.00 95.81 106 GLY A C 1
ATOM 820 O O . GLY A 1 106 ? -3.854 -12.289 16.047 1.00 95.81 106 GLY A O 1
ATOM 821 N N . LYS A 1 107 ? -2.374 -11.838 14.416 1.00 96.50 107 LYS A N 1
ATOM 822 C CA . LYS A 1 107 ? -2.522 -10.381 14.475 1.00 96.50 107 LYS A CA 1
ATOM 823 C C . LYS A 1 107 ? -3.555 -9.916 13.453 1.00 96.50 107 LYS A C 1
ATOM 825 O O . LYS A 1 107 ? -3.711 -10.518 12.391 1.00 96.50 107 LYS A O 1
ATOM 830 N N . THR A 1 108 ? -4.239 -8.819 13.765 1.00 96.62 108 THR A N 1
ATOM 831 C CA . THR A 1 108 ? -5.269 -8.259 12.887 1.00 96.62 108 THR A CA 1
ATOM 832 C C . THR A 1 108 ? -4.655 -7.663 11.624 1.00 96.62 108 THR A C 1
ATOM 834 O O . THR A 1 108 ? -3.662 -6.932 11.680 1.00 96.62 108 THR A O 1
ATOM 837 N N . VAL A 1 109 ? -5.292 -7.957 10.492 1.00 98.31 109 VAL A N 1
ATOM 838 C CA . VAL A 1 109 ? -5.007 -7.365 9.185 1.00 98.31 109 VAL A CA 1
ATOM 839 C C . VAL A 1 109 ? -6.252 -6.609 8.739 1.00 98.31 109 VAL A C 1
ATOM 841 O O . VAL A 1 109 ? -7.349 -7.173 8.702 1.00 98.31 109 VAL A O 1
ATOM 844 N N . TRP A 1 110 ? -6.087 -5.337 8.401 1.00 98.69 110 TRP A N 1
ATOM 845 C CA . TRP A 1 110 ? -7.136 -4.495 7.843 1.00 98.69 110 TRP A CA 1
ATOM 846 C C . TRP A 1 110 ? -6.908 -4.262 6.349 1.00 98.69 110 TRP A C 1
ATOM 848 O O . TRP A 1 110 ? -5.778 -4.209 5.865 1.00 98.69 110 TRP A O 1
ATOM 858 N N . LEU A 1 111 ? -8.005 -4.115 5.621 1.00 98.00 111 LEU A N 1
ATOM 859 C CA . LEU A 1 111 ? -8.066 -3.777 4.211 1.00 98.00 111 LEU A CA 1
ATOM 860 C C . LEU A 1 111 ? -8.559 -2.345 4.065 1.00 98.00 111 LEU A C 1
ATOM 862 O O . LEU A 1 111 ? -9.676 -2.048 4.498 1.00 98.00 111 LEU A O 1
ATOM 866 N N . MET A 1 112 ? -7.743 -1.496 3.449 1.00 98.06 112 MET A N 1
ATOM 867 C CA . MET A 1 112 ? -8.188 -0.238 2.867 1.00 98.06 112 MET A CA 1
ATOM 868 C C . MET A 1 112 ? -8.668 -0.507 1.443 1.00 98.06 112 MET A C 1
ATOM 870 O O . MET A 1 112 ? -7.908 -1.006 0.623 1.00 98.06 112 MET A O 1
ATOM 874 N N . GLU A 1 113 ? -9.920 -0.197 1.143 1.00 94.50 113 GLU A N 1
ATOM 875 C CA . GLU A 1 113 ? -10.502 -0.411 -0.185 1.00 94.50 113 GLU A CA 1
ATOM 876 C C . GLU A 1 113 ? -11.484 0.711 -0.535 1.00 94.50 113 GLU A C 1
ATOM 878 O O . GLU A 1 113 ? -12.010 1.360 0.381 1.00 94.50 113 GLU A O 1
ATOM 883 N N . PRO A 1 114 ? -11.771 0.909 -1.832 1.00 93.31 114 PRO A N 1
ATOM 884 C CA . PRO A 1 114 ? -12.893 1.726 -2.267 1.00 93.31 114 PRO A CA 1
ATOM 885 C C . PRO A 1 114 ? -14.209 1.289 -1.611 1.00 93.31 114 PRO A C 1
ATOM 887 O O . PRO A 1 114 ? -14.423 0.107 -1.305 1.00 93.31 114 PRO A O 1
ATOM 890 N N . THR A 1 115 ? -15.108 2.236 -1.366 1.00 91.00 115 THR A N 1
ATOM 891 C CA . THR A 1 115 ? -16.469 1.915 -0.927 1.00 91.00 115 THR A CA 1
ATOM 892 C C . THR A 1 115 ? -17.275 1.306 -2.075 1.00 91.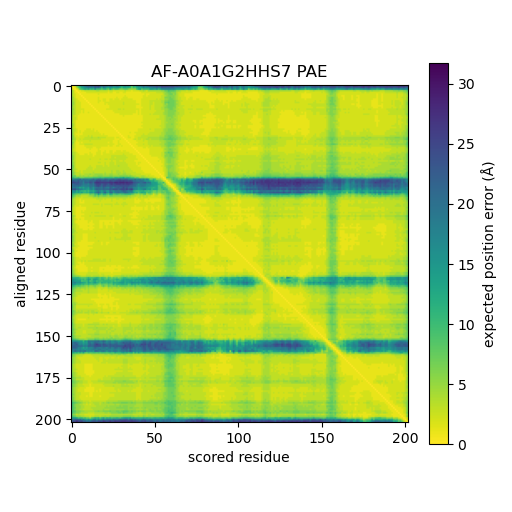00 115 THR A C 1
ATOM 894 O O . THR A 1 115 ? -16.994 1.530 -3.245 1.00 91.00 115 THR A O 1
ATOM 897 N N . ARG A 1 116 ? -18.279 0.481 -1.742 1.00 74.81 116 ARG A N 1
ATOM 898 C CA . ARG A 1 116 ? -19.070 -0.275 -2.738 1.00 74.81 116 ARG A CA 1
ATOM 899 C C . ARG A 1 116 ? -19.894 0.606 -3.674 1.00 74.81 116 ARG A C 1
ATOM 901 O O . ARG A 1 116 ? -20.396 0.098 -4.663 1.00 74.81 116 ARG A O 1
ATOM 908 N N . ASP A 1 117 ? -20.053 1.876 -3.325 1.00 75.94 117 ASP A N 1
ATOM 909 C CA . ASP A 1 117 ? -20.811 2.846 -4.110 1.00 75.94 117 ASP A CA 1
ATOM 910 C C . ASP A 1 117 ? -19.970 3.426 -5.263 1.00 75.94 117 ASP A C 1
ATOM 912 O O . ASP A 1 117 ? -20.448 4.276 -6.010 1.00 75.94 117 ASP A O 1
ATOM 916 N N . VAL A 1 118 ? -18.718 2.973 -5.405 1.00 74.81 118 VAL A N 1
ATOM 917 C CA . VAL A 1 118 ? -17.800 3.359 -6.473 1.00 74.81 118 VAL A CA 1
ATOM 918 C C . VAL A 1 118 ? -17.362 2.098 -7.212 1.00 74.81 118 VAL A C 1
ATOM 920 O O . VAL A 1 118 ? -16.526 1.344 -6.717 1.00 74.81 118 VAL A O 1
ATOM 923 N N . ASP A 1 119 ? -17.951 1.864 -8.386 1.00 68.94 119 ASP A N 1
ATOM 924 C CA . ASP A 1 119 ? -17.635 0.696 -9.218 1.00 68.94 119 ASP A CA 1
ATOM 925 C C . ASP A 1 119 ? -16.211 0.778 -9.796 1.00 68.94 119 ASP A C 1
ATOM 927 O O . ASP A 1 119 ? -15.502 -0.224 -9.807 1.00 68.94 119 ASP A O 1
ATOM 931 N N . ASP A 1 120 ? -15.770 1.982 -10.185 1.00 79.31 120 ASP A N 1
ATOM 932 C CA . ASP A 1 120 ? -14.424 2.266 -10.691 1.00 79.31 120 ASP A CA 1
ATOM 933 C C . ASP A 1 120 ? -13.879 3.560 -10.069 1.00 79.31 120 ASP A C 1
ATOM 935 O O . ASP A 1 120 ? -14.473 4.633 -10.196 1.00 79.31 120 ASP A O 1
ATOM 939 N N . ILE A 1 121 ? -12.722 3.481 -9.405 1.00 85.75 121 ILE A N 1
ATOM 940 C CA . ILE A 1 121 ? -12.046 4.669 -8.868 1.00 85.75 121 ILE A CA 1
ATOM 941 C C . ILE A 1 121 ? -11.369 5.418 -10.013 1.00 85.75 121 ILE A C 1
ATOM 943 O O . ILE A 1 121 ? -10.350 4.984 -10.552 1.00 85.75 121 ILE A O 1
ATOM 947 N N . THR A 1 122 ? -11.925 6.577 -10.350 1.00 88.50 122 THR A N 1
ATOM 948 C CA . THR A 1 122 ? -11.347 7.495 -11.334 1.00 88.50 122 THR A CA 1
ATOM 949 C C . THR A 1 122 ? -10.267 8.383 -10.705 1.00 88.50 122 THR A C 1
ATOM 951 O O . THR A 1 122 ? -10.123 8.460 -9.481 1.00 88.50 122 THR A O 1
ATOM 954 N N . HIS A 1 123 ? -9.523 9.110 -11.544 1.00 89.06 123 HIS A N 1
ATOM 955 C CA . HIS A 1 123 ? -8.573 10.123 -11.076 1.00 89.06 123 HIS A CA 1
ATOM 956 C C . HIS A 1 123 ? -9.256 11.203 -10.220 1.00 89.06 123 HIS A C 1
ATOM 958 O O . HIS A 1 123 ? -8.767 11.521 -9.142 1.00 89.06 123 HIS A O 1
ATOM 964 N N . GLU A 1 124 ? -10.433 11.683 -10.633 1.00 91.31 124 GLU A N 1
ATOM 965 C CA . GLU A 1 124 ? -11.210 12.679 -9.880 1.00 91.31 124 GLU A CA 1
ATOM 966 C C . GLU A 1 124 ? -11.621 12.146 -8.499 1.00 91.31 124 GLU A C 1
ATOM 968 O O . GLU A 1 124 ? -11.567 12.863 -7.500 1.00 91.31 124 GLU A O 1
ATOM 973 N N . ASN A 1 125 ? -11.977 10.859 -8.401 1.00 92.44 125 ASN A N 1
ATOM 974 C CA . ASN A 1 125 ? -12.268 10.242 -7.107 1.00 92.44 125 ASN A CA 1
ATOM 975 C C . ASN A 1 125 ? -11.026 10.218 -6.205 1.00 92.44 125 ASN A C 1
ATOM 977 O O . ASN A 1 125 ? -11.129 10.478 -5.007 1.00 92.44 125 ASN A O 1
ATOM 981 N N . LEU A 1 126 ? -9.842 9.951 -6.755 1.00 93.75 126 LEU A N 1
ATOM 982 C CA . LEU A 1 126 ? -8.606 10.013 -5.974 1.00 93.75 126 LEU A CA 1
ATOM 983 C C . LEU A 1 126 ? -8.283 11.433 -5.522 1.00 93.75 126 LEU A C 1
ATOM 985 O O . LEU A 1 126 ? -7.891 11.606 -4.373 1.00 93.75 126 LEU A O 1
ATOM 989 N N . GLU A 1 127 ? -8.485 12.445 -6.364 1.00 95.56 127 GLU A N 1
ATOM 990 C CA . GLU A 1 127 ? -8.300 13.846 -5.969 1.00 95.56 127 GLU A CA 1
ATOM 991 C C . GLU A 1 127 ? -9.242 14.239 -4.824 1.00 95.56 127 GLU A C 1
ATOM 993 O O . GLU A 1 127 ? -8.812 14.861 -3.850 1.00 95.56 127 GLU A O 1
ATOM 998 N N . LEU A 1 128 ? -10.506 13.807 -4.878 1.00 95.94 128 LEU A N 1
ATOM 999 C CA . LEU A 1 128 ? -11.465 14.007 -3.787 1.00 95.94 128 LEU A CA 1
ATOM 1000 C C . LEU A 1 128 ? -11.040 13.285 -2.503 1.00 95.94 128 LEU A C 1
ATOM 1002 O O . LEU A 1 128 ? -11.158 13.846 -1.411 1.00 95.94 128 LEU A O 1
ATOM 1006 N N . PHE A 1 129 ? -10.522 12.061 -2.620 1.00 96.69 129 PHE A N 1
ATOM 1007 C CA . PHE A 1 129 ? -9.975 11.330 -1.481 1.00 96.69 129 PHE A CA 1
ATOM 1008 C C . PHE A 1 129 ? -8.756 12.045 -0.886 1.00 96.69 129 PHE A C 1
ATOM 1010 O O . PHE A 1 129 ? -8.673 12.194 0.329 1.00 96.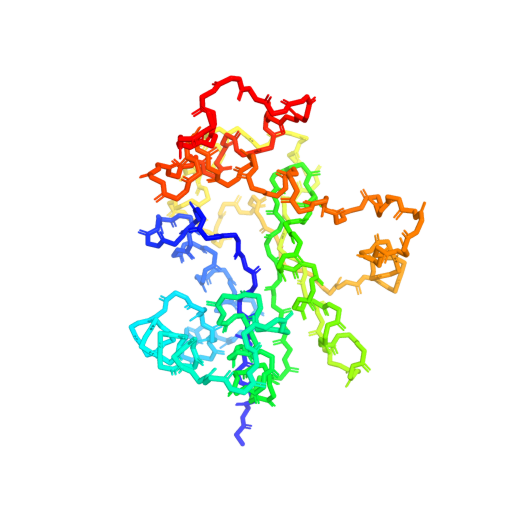69 129 PHE A O 1
ATOM 1017 N N . ILE A 1 130 ? -7.843 12.542 -1.720 1.00 97.62 130 ILE A N 1
ATOM 1018 C CA . ILE A 1 130 ? -6.662 13.295 -1.285 1.00 97.62 130 ILE A CA 1
ATOM 1019 C C . ILE A 1 130 ? -7.070 14.582 -0.560 1.00 97.62 130 ILE A C 1
ATOM 1021 O O . ILE A 1 130 ? -6.516 14.902 0.492 1.00 97.62 130 ILE A O 1
ATOM 1025 N N . ALA A 1 131 ? -8.050 15.310 -1.098 1.00 97.88 131 ALA A N 1
ATOM 1026 C CA . ALA A 1 131 ? -8.529 16.562 -0.522 1.00 97.88 131 ALA A CA 1
ATOM 1027 C C . ALA A 1 131 ? -9.286 16.365 0.803 1.00 97.88 131 ALA A C 1
ATOM 1029 O O . ALA A 1 131 ? -9.273 17.249 1.662 1.00 97.88 131 ALA A O 1
ATOM 1030 N N . GLY A 1 132 ? -9.947 15.218 0.984 1.00 97.62 132 GLY A N 1
ATOM 1031 C CA . GLY A 1 132 ? -10.749 14.922 2.169 1.00 97.62 132 GLY A CA 1
ATOM 1032 C C . GLY A 1 132 ? -10.847 13.425 2.451 1.00 97.62 132 GLY A C 1
ATOM 1033 O O . GLY A 1 132 ? -11.908 12.840 2.229 1.00 97.62 132 GLY A O 1
ATOM 1034 N N . PRO A 1 133 ? -9.801 12.777 2.996 1.00 97.12 133 PRO A N 1
ATOM 1035 C CA . PRO A 1 133 ? -9.768 11.317 3.116 1.00 97.12 133 PRO A CA 1
ATOM 1036 C C . PRO A 1 133 ? -10.833 10.745 4.051 1.00 97.12 133 PRO A C 1
ATOM 1038 O O . PRO A 1 133 ? -11.252 9.605 3.886 1.00 97.12 133 PRO A O 1
ATOM 1041 N N . ILE A 1 134 ? -11.293 11.543 5.018 1.00 96.81 134 ILE A N 1
ATOM 1042 C CA . ILE A 1 134 ? -12.337 11.158 5.977 1.00 96.81 134 ILE A CA 1
ATOM 1043 C C . ILE A 1 134 ? -13.725 11.540 5.446 1.00 96.81 134 ILE A C 1
ATOM 1045 O O . ILE A 1 134 ? -14.647 10.731 5.476 1.00 96.81 134 ILE A O 1
ATOM 1049 N N . SER A 1 135 ? -13.885 12.775 4.961 1.00 95.94 135 SER A N 1
ATOM 1050 C CA . SER A 1 135 ? -15.184 13.325 4.556 1.00 95.94 135 SER A CA 1
ATOM 1051 C C . SER A 1 135 ? -15.656 12.857 3.181 1.00 95.94 135 SER A C 1
ATOM 1053 O O . SER A 1 135 ? -16.858 12.867 2.937 1.00 95.94 135 SER A O 1
ATOM 1055 N N . SER A 1 136 ? -14.747 12.448 2.290 1.00 94.25 136 SER A N 1
ATOM 1056 C CA . SER A 1 136 ? -15.103 11.966 0.949 1.00 94.25 136 SER A CA 1
ATOM 1057 C C . SER A 1 136 ? -15.885 10.653 0.978 1.00 94.25 136 SER A C 1
ATOM 1059 O O . SER A 1 136 ? -16.677 10.403 0.076 1.00 94.25 136 SER A O 1
ATOM 1061 N N . GLY A 1 137 ? -15.661 9.798 1.985 1.00 93.19 137 GLY A N 1
ATOM 1062 C CA . GLY A 1 137 ? -16.305 8.484 2.079 1.00 93.19 137 GLY A CA 1
ATOM 1063 C C . GLY A 1 137 ? -15.957 7.524 0.932 1.00 93.19 137 GLY A C 1
ATOM 1064 O O . GLY A 1 137 ? -16.633 6.513 0.761 1.00 93.19 137 GLY A O 1
ATOM 1065 N N . LEU A 1 138 ? -14.920 7.824 0.140 1.00 94.94 138 LEU A N 1
ATOM 1066 C CA . LEU A 1 138 ? -14.546 7.039 -1.043 1.00 94.94 138 LEU A CA 1
ATOM 1067 C C . LEU A 1 138 ? -13.751 5.782 -0.697 1.00 94.94 138 LEU A C 1
ATOM 1069 O O . LEU A 1 138 ? -13.801 4.800 -1.430 1.00 94.94 138 LEU A O 1
ATOM 1073 N N . PHE A 1 139 ? -13.042 5.799 0.431 1.00 96.38 139 PHE A N 1
ATOM 1074 C CA . PHE A 1 139 ? -12.296 4.657 0.943 1.00 96.38 139 PHE A CA 1
ATOM 1075 C C . PHE A 1 139 ? -12.766 4.306 2.347 1.00 96.38 139 PHE A C 1
ATOM 1077 O O . PHE A 1 139 ? -13.141 5.165 3.145 1.00 96.38 139 PHE A O 1
ATOM 1084 N N . ARG A 1 140 ? -12.705 3.016 2.667 1.00 96.25 140 ARG A N 1
ATOM 1085 C CA . ARG A 1 140 ? -12.980 2.493 4.005 1.00 96.25 140 ARG A CA 1
ATOM 1086 C C . ARG A 1 140 ? -11.877 1.554 4.453 1.00 96.25 140 ARG A C 1
ATOM 1088 O O . ARG A 1 140 ? -11.217 0.925 3.632 1.00 96.25 140 ARG A O 1
ATOM 1095 N N . ILE A 1 141 ? -11.744 1.408 5.768 1.00 98.06 141 ILE A N 1
ATOM 1096 C CA . ILE A 1 141 ? -10.868 0.419 6.392 1.00 98.06 141 ILE A CA 1
ATOM 1097 C C . ILE A 1 141 ? -11.734 -0.594 7.135 1.00 98.06 141 ILE A C 1
ATOM 1099 O O . ILE A 1 141 ? -12.559 -0.221 7.969 1.00 98.06 141 ILE A O 1
ATOM 1103 N N . ARG A 1 142 ? -11.546 -1.884 6.855 1.00 96.88 142 ARG A N 1
ATOM 1104 C CA . ARG A 1 142 ? -12.234 -2.977 7.563 1.00 96.88 142 ARG A CA 1
ATOM 1105 C C . ARG A 1 142 ? -11.303 -4.161 7.813 1.00 96.88 142 ARG A C 1
ATOM 1107 O O . ARG A 1 142 ? -10.342 -4.324 7.070 1.00 96.88 142 ARG A O 1
ATOM 1114 N N . PRO A 1 143 ? -11.570 -5.025 8.804 1.00 97.44 143 PRO A N 1
ATOM 1115 C CA . PRO A 1 143 ? -10.817 -6.266 8.958 1.00 97.44 143 PRO A CA 1
ATOM 1116 C C . PRO A 1 143 ? -10.917 -7.160 7.713 1.00 97.44 143 PRO A C 1
ATOM 1118 O O . PRO A 1 143 ? -11.947 -7.192 7.025 1.00 97.44 143 PRO A O 1
ATOM 1121 N N . PHE A 1 144 ? -9.856 -7.918 7.440 1.00 95.25 144 PHE A N 1
ATOM 1122 C CA . PHE A 1 144 ? -9.914 -9.023 6.489 1.00 95.25 144 PHE A CA 1
ATOM 1123 C C . PHE A 1 144 ? -10.843 -10.130 6.985 1.00 95.25 144 PHE A C 1
ATOM 1125 O O . PHE A 1 144 ? -10.867 -10.464 8.169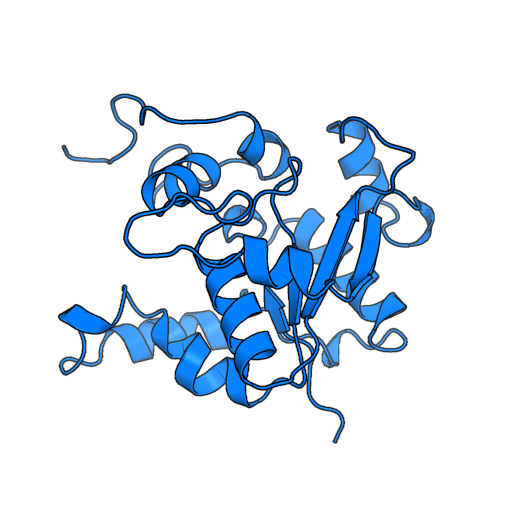 1.00 95.25 144 PHE A O 1
ATOM 1132 N N . SER A 1 145 ? -11.548 -10.767 6.051 1.00 93.19 145 SER A N 1
ATOM 1133 C CA . SER A 1 145 ? -12.154 -12.073 6.312 1.00 93.19 145 SER A CA 1
ATOM 1134 C C . SER A 1 145 ? -11.119 -13.196 6.184 1.00 93.19 145 SER A C 1
ATOM 1136 O O . SER A 1 145 ? -10.140 -13.077 5.444 1.00 93.19 145 SER A O 1
ATOM 1138 N N . ILE A 1 146 ? -11.374 -14.327 6.847 1.00 89.44 146 ILE A N 1
ATOM 1139 C CA . ILE A 1 146 ? -10.545 -15.539 6.725 1.00 89.44 146 ILE A CA 1
ATOM 1140 C C . ILE A 1 146 ? -10.442 -15.985 5.258 1.00 89.44 146 ILE A C 1
ATOM 1142 O O . ILE A 1 146 ? -9.360 -16.339 4.800 1.00 89.44 146 ILE A O 1
ATOM 1146 N N . ALA A 1 147 ? -11.543 -15.906 4.503 1.00 90.25 147 ALA A N 1
ATOM 1147 C CA . ALA A 1 147 ? -11.562 -16.249 3.082 1.00 90.25 147 ALA A CA 1
ATOM 1148 C C . ALA A 1 147 ? -10.618 -15.356 2.260 1.00 90.25 147 ALA A C 1
ATOM 1150 O O . ALA A 1 147 ? -9.841 -15.865 1.458 1.00 90.25 147 ALA A O 1
ATOM 1151 N N . GLN A 1 148 ? -10.623 -14.041 2.503 1.00 91.56 148 GLN A N 1
ATOM 1152 C CA . GLN A 1 148 ? -9.720 -13.107 1.819 1.00 91.56 148 GLN A CA 1
ATOM 1153 C C . GLN A 1 148 ? -8.249 -13.358 2.172 1.00 91.56 148 GLN A C 1
ATOM 1155 O O . GLN A 1 148 ? -7.397 -13.298 1.291 1.00 91.56 148 GLN A O 1
ATOM 1160 N N . LEU A 1 149 ? -7.938 -13.690 3.431 1.00 91.12 149 LEU A N 1
ATOM 1161 C CA . LEU A 1 149 ? -6.577 -14.082 3.820 1.00 91.12 149 LEU A CA 1
ATOM 1162 C C . LEU A 1 149 ? -6.145 -15.384 3.135 1.00 91.12 149 LEU A C 1
ATOM 1164 O O . LEU A 1 149 ? -5.003 -15.493 2.701 1.00 91.12 149 LEU A O 1
ATOM 1168 N N . GLY A 1 150 ? -7.056 -16.352 2.998 1.00 88.44 150 GLY A N 1
ATOM 1169 C CA . GLY A 1 150 ? -6.817 -17.571 2.223 1.00 88.44 150 GLY A CA 1
ATOM 1170 C C . GLY A 1 150 ? -6.511 -17.266 0.757 1.00 88.44 150 GLY A C 1
ATOM 1171 O O . GLY A 1 150 ? -5.554 -17.800 0.209 1.00 88.44 150 GLY A O 1
ATOM 1172 N N . MET A 1 151 ? -7.258 -16.337 0.155 1.00 88.94 151 MET A N 1
ATOM 1173 C CA . MET A 1 151 ? -7.053 -15.904 -1.228 1.00 88.94 151 MET A CA 1
ATOM 1174 C C . MET A 1 151 ? -5.723 -15.182 -1.457 1.00 88.94 151 MET A C 1
ATOM 1176 O O . MET A 1 151 ? -5.250 -15.211 -2.584 1.00 88.94 151 MET A O 1
ATOM 1180 N N . LEU A 1 152 ? -5.104 -14.561 -0.444 1.00 87.88 152 LEU A N 1
ATOM 1181 C CA . LEU A 1 152 ? -3.775 -13.936 -0.562 1.00 87.88 152 LEU A CA 1
ATOM 1182 C C . LEU A 1 152 ? -2.626 -14.948 -0.650 1.00 87.88 152 LEU A C 1
ATOM 1184 O O . LEU A 1 152 ? -1.529 -14.585 -1.076 1.00 87.88 152 LEU A O 1
ATOM 1188 N N . ARG A 1 153 ? -2.833 -16.199 -0.220 1.00 83.94 153 ARG A N 1
ATOM 1189 C CA . ARG A 1 153 ? -1.772 -17.208 -0.256 1.00 83.94 153 ARG A CA 1
ATOM 1190 C C . ARG A 1 153 ? -1.477 -17.584 -1.706 1.00 83.94 153 ARG A C 1
ATOM 1192 O O . ARG A 1 153 ? -2.344 -18.069 -2.425 1.00 83.94 153 ARG A O 1
ATOM 1199 N N . VAL A 1 154 ? -0.234 -17.363 -2.119 1.00 64.75 154 VAL A N 1
ATOM 1200 C CA . VAL A 1 154 ? 0.322 -17.925 -3.352 1.00 64.75 154 VAL A CA 1
ATOM 1201 C C . VAL A 1 154 ? 0.858 -19.305 -2.985 1.00 64.75 154 VAL A C 1
ATOM 1203 O O . VAL A 1 154 ? 1.896 -19.414 -2.330 1.00 64.75 154 VAL A O 1
ATOM 1206 N N . GLU A 1 155 ? 0.141 -20.369 -3.336 1.00 58.19 155 GLU A N 1
ATOM 1207 C CA . GLU A 1 155 ? 0.726 -21.709 -3.273 1.00 58.19 155 GLU A CA 1
ATOM 1208 C C . GLU A 1 155 ? 1.700 -21.877 -4.444 1.00 58.19 155 GLU A C 1
ATOM 1210 O O . GLU A 1 155 ? 1.509 -21.286 -5.503 1.00 58.19 155 GLU A O 1
ATOM 1215 N N . LYS A 1 156 ? 2.772 -22.660 -4.259 1.00 50.41 156 LYS A N 1
ATOM 1216 C CA . LYS A 1 156 ? 3.914 -22.763 -5.195 1.00 50.41 156 LYS A CA 1
ATOM 1217 C C . LYS A 1 156 ? 3.548 -23.080 -6.656 1.00 50.41 156 LYS A C 1
ATOM 1219 O O . LYS A 1 156 ? 4.388 -22.875 -7.525 1.00 50.41 156 LYS A O 1
ATOM 1224 N N . GLU A 1 157 ? 2.333 -23.557 -6.915 1.00 47.53 157 GLU A N 1
ATOM 1225 C CA . GLU A 1 157 ? 1.838 -23.944 -8.241 1.00 47.53 157 GLU A CA 1
ATOM 1226 C C . GLU A 1 157 ? 0.501 -23.273 -8.615 1.00 47.53 157 GLU A C 1
ATOM 1228 O O . GLU A 1 157 ? -0.007 -23.492 -9.712 1.00 47.53 157 GLU A O 1
ATOM 1233 N N . ALA A 1 158 ? -0.065 -22.429 -7.741 1.00 53.56 158 ALA A N 1
ATOM 1234 C CA . ALA A 1 158 ? -1.345 -21.763 -7.967 1.00 53.56 158 ALA A CA 1
ATOM 1235 C C . ALA A 1 158 ? -1.189 -20.238 -7.939 1.00 53.56 158 ALA A C 1
ATOM 1237 O O . ALA A 1 158 ? -0.644 -19.655 -7.000 1.00 53.56 158 ALA A O 1
ATOM 1238 N N . VAL A 1 159 ? -1.717 -19.575 -8.969 1.00 58.59 159 VAL A N 1
ATOM 1239 C CA . VAL A 1 159 ? -1.837 -18.116 -8.979 1.00 58.59 159 VAL A CA 1
ATOM 1240 C C . VAL A 1 159 ? -2.871 -17.734 -7.923 1.00 58.59 159 VAL A C 1
ATOM 1242 O O . VAL A 1 159 ? -4.033 -18.129 -8.012 1.00 58.59 159 VAL A O 1
ATOM 1245 N N . SER A 1 160 ? -2.445 -16.984 -6.908 1.00 71.50 160 SER A N 1
ATOM 1246 C CA . SER A 1 160 ? -3.368 -16.371 -5.955 1.00 71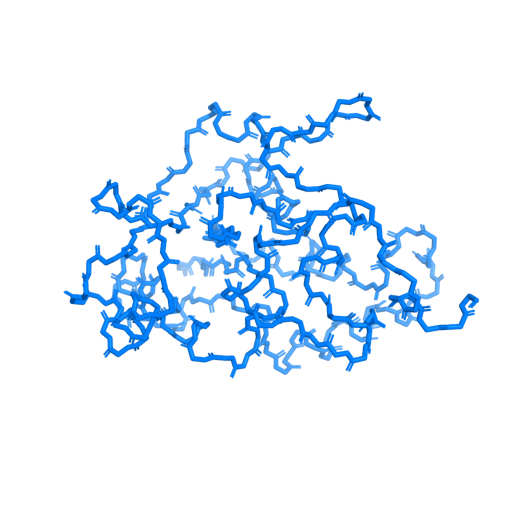.50 160 SER A CA 1
ATOM 1247 C C . SER A 1 160 ? -4.364 -15.491 -6.712 1.00 71.50 160 SER A C 1
ATOM 1249 O O . SER A 1 160 ? -3.988 -14.733 -7.605 1.00 71.50 160 SER A O 1
ATOM 1251 N N . SER A 1 161 ? -5.643 -15.551 -6.339 1.00 80.12 161 SER A N 1
ATOM 1252 C CA . SER A 1 161 ? -6.662 -14.701 -6.961 1.00 80.12 161 SER A CA 1
ATOM 1253 C C . SER A 1 161 ? -6.516 -13.222 -6.587 1.00 80.12 161 SER A C 1
ATOM 1255 O O . SER A 1 161 ? -7.099 -12.375 -7.258 1.00 80.12 161 SER A O 1
ATOM 1257 N N . LEU A 1 162 ? -5.764 -12.905 -5.522 1.00 90.19 162 LEU A N 1
ATOM 1258 C CA . LEU A 1 162 ? -5.601 -11.543 -5.004 1.00 90.19 162 LEU A CA 1
ATOM 1259 C C . LEU A 1 162 ? -4.150 -11.051 -5.009 1.00 90.19 162 LEU A C 1
ATOM 1261 O O . LEU A 1 162 ? -3.924 -9.872 -5.260 1.00 90.19 162 LEU A O 1
ATOM 1265 N N . ALA A 1 163 ? -3.166 -11.902 -4.731 1.00 93.56 163 ALA A N 1
ATOM 1266 C CA . ALA A 1 163 ? -1.756 -11.533 -4.723 1.00 93.56 163 ALA A CA 1
ATOM 1267 C C . ALA A 1 163 ? -1.138 -11.704 -6.114 1.00 93.56 163 ALA A C 1
ATOM 1269 O O . ALA A 1 163 ? -1.217 -12.761 -6.739 1.00 93.56 163 ALA A O 1
ATOM 1270 N N . LEU A 1 164 ? -0.491 -10.646 -6.585 1.00 92.50 164 LEU A N 1
ATOM 1271 C CA . LEU A 1 164 ? 0.195 -10.621 -7.866 1.00 92.50 164 LEU A CA 1
ATOM 1272 C C . LEU A 1 164 ? 1.478 -11.446 -7.835 1.00 92.50 164 LEU A C 1
ATOM 1274 O O . LEU A 1 164 ? 2.154 -11.553 -6.809 1.00 92.50 164 LEU A O 1
ATOM 1278 N N . THR A 1 165 ? 1.879 -11.945 -9.004 1.00 91.44 165 THR A N 1
ATOM 1279 C CA . THR A 1 165 ? 3.219 -12.512 -9.183 1.00 91.44 165 THR A CA 1
ATOM 1280 C C . THR A 1 165 ? 4.288 -11.434 -8.989 1.00 91.44 165 THR A C 1
ATOM 1282 O O . THR A 1 165 ? 4.015 -10.228 -8.983 1.00 91.44 165 THR A O 1
ATOM 1285 N N . HIS A 1 166 ? 5.545 -11.856 -8.848 1.00 89.81 166 HIS A N 1
ATOM 1286 C CA . HIS A 1 166 ? 6.658 -10.918 -8.718 1.00 89.81 166 HIS A CA 1
ATOM 1287 C C . HIS A 1 166 ? 6.813 -10.035 -9.969 1.00 89.81 166 HIS A C 1
ATOM 1289 O O . HIS A 1 166 ? 7.055 -8.834 -9.859 1.00 89.81 166 HIS A O 1
ATOM 1295 N N . GLU A 1 167 ? 6.618 -10.616 -11.152 1.00 92.62 167 GLU A N 1
ATOM 1296 C CA . GLU A 1 167 ? 6.681 -9.918 -12.438 1.00 92.62 167 GLU A CA 1
ATOM 1297 C C . GLU A 1 167 ? 5.558 -8.893 -12.591 1.00 92.62 167 GLU A C 1
ATOM 1299 O O . GLU A 1 167 ? 5.834 -7.731 -12.893 1.00 92.62 167 GLU A O 1
ATOM 1304 N N . GLU A 1 168 ? 4.310 -9.282 -12.313 1.00 94.62 168 GLU A N 1
ATOM 1305 C CA . GLU A 1 168 ? 3.177 -8.361 -12.412 1.00 94.62 168 GLU A CA 1
ATOM 1306 C C . GLU A 1 168 ? 3.264 -7.263 -11.342 1.00 94.62 168 GLU A C 1
ATOM 1308 O O . GLU A 1 168 ? 3.039 -6.096 -11.649 1.00 94.62 168 GLU A O 1
ATOM 1313 N N . THR A 1 169 ? 3.709 -7.586 -10.119 1.00 95.00 169 THR A N 1
ATOM 1314 C CA . THR A 1 169 ? 3.981 -6.575 -9.080 1.00 95.00 169 THR A CA 1
ATOM 1315 C C . THR A 1 169 ? 4.956 -5.516 -9.593 1.00 95.00 169 THR A C 1
ATOM 1317 O O . THR A 1 169 ? 4.681 -4.322 -9.499 1.00 95.00 169 THR A O 1
ATOM 1320 N N . ARG A 1 170 ? 6.084 -5.932 -10.185 1.00 95.44 170 ARG A N 1
ATOM 1321 C CA . ARG A 1 170 ? 7.068 -4.995 -10.743 1.00 95.44 170 ARG A CA 1
ATOM 1322 C C . ARG A 1 170 ? 6.462 -4.154 -11.861 1.00 95.44 170 ARG A C 1
ATOM 1324 O O . ARG A 1 170 ? 6.644 -2.939 -11.854 1.00 95.44 170 ARG A O 1
ATOM 1331 N N . LEU A 1 171 ? 5.737 -4.773 -12.788 1.00 96.88 171 LEU A N 1
ATOM 1332 C CA . LEU A 1 171 ? 5.120 -4.087 -13.924 1.00 96.88 171 LEU A CA 1
ATOM 1333 C C . LEU A 1 171 ? 4.114 -3.008 -13.490 1.00 96.88 171 LEU A C 1
ATOM 1335 O O . LEU A 1 171 ? 4.081 -1.914 -14.060 1.00 96.88 171 LEU A O 1
ATOM 1339 N N . ARG A 1 172 ? 3.319 -3.292 -12.455 1.00 97.19 172 ARG A N 1
ATOM 1340 C CA . ARG A 1 172 ? 2.349 -2.339 -11.901 1.00 97.19 172 ARG A CA 1
ATOM 1341 C C . ARG A 1 172 ? 3.001 -1.216 -11.104 1.00 97.19 172 ARG A C 1
ATOM 1343 O O . ARG A 1 172 ? 2.482 -0.108 -11.066 1.00 9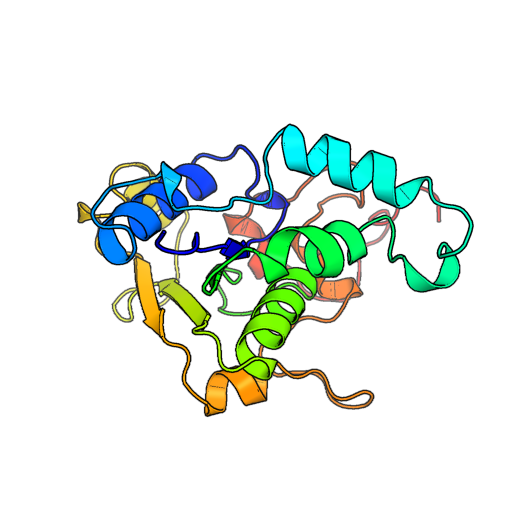7.19 172 ARG A O 1
ATOM 1350 N N . THR A 1 173 ? 4.147 -1.472 -10.486 1.00 97.25 173 THR A N 1
ATOM 1351 C CA . THR A 1 173 ? 4.871 -0.463 -9.705 1.00 97.25 173 THR A CA 1
ATOM 1352 C C . THR A 1 173 ? 5.745 0.453 -10.565 1.00 97.25 173 THR A C 1
ATOM 1354 O O . THR A 1 173 ? 5.892 1.633 -10.247 1.00 97.25 173 THR A O 1
ATOM 1357 N N . TRP A 1 174 ? 6.335 -0.053 -11.649 1.00 97.31 174 TRP A N 1
ATOM 1358 C CA . TRP A 1 174 ? 7.341 0.668 -12.431 1.00 97.31 174 TRP A CA 1
ATOM 1359 C C . TRP A 1 174 ? 6.867 0.953 -13.867 1.00 97.31 174 TRP A C 1
ATOM 1361 O O . TRP A 1 174 ? 6.139 0.175 -14.479 1.00 97.31 174 TRP A O 1
ATOM 1371 N N . LEU A 1 175 ? 7.297 2.084 -14.428 1.00 96.31 175 LEU A N 1
ATOM 1372 C CA . LEU A 1 175 ? 7.292 2.335 -15.875 1.00 96.31 175 LEU A CA 1
ATOM 1373 C C . LEU A 1 175 ? 8.537 1.714 -16.513 1.00 96.31 175 LEU A C 1
ATOM 1375 O O . LEU A 1 175 ? 8.449 1.042 -17.533 1.00 96.31 175 LEU A O 1
ATOM 1379 N N . VAL A 1 176 ? 9.681 1.911 -15.856 1.00 95.75 176 VAL A N 1
ATOM 1380 C CA . VAL A 1 176 ? 10.965 1.275 -16.161 1.00 95.75 176 VAL A CA 1
ATOM 1381 C C . VAL A 1 176 ? 11.550 0.809 -14.837 1.00 95.75 176 VAL A C 1
ATOM 1383 O O . VAL A 1 176 ? 11.718 1.619 -13.916 1.00 95.75 176 VAL A O 1
ATOM 1386 N N . TYR A 1 177 ? 11.828 -0.488 -14.719 1.00 94.75 177 TYR A N 1
ATOM 1387 C CA . TYR A 1 177 ? 12.196 -1.111 -13.452 1.00 94.75 177 TYR A CA 1
ATOM 1388 C C . TYR A 1 177 ? 13.418 -0.434 -12.818 1.00 94.75 177 TYR A C 1
ATOM 1390 O O . TYR A 1 177 ? 14.467 -0.293 -13.448 1.00 94.75 177 TYR A O 1
ATOM 1398 N N . GLY A 1 178 ? 13.264 0.017 -11.570 1.00 91.50 178 GLY A N 1
ATOM 1399 C CA . GLY A 1 178 ? 14.314 0.690 -10.803 1.00 91.50 178 GLY A CA 1
ATOM 1400 C C . GLY A 1 178 ? 14.664 2.113 -11.260 1.00 91.50 178 GLY A C 1
ATOM 1401 O O . GLY A 1 178 ? 15.553 2.717 -10.667 1.00 91.50 178 GLY A O 1
ATOM 1402 N N . LYS A 1 179 ? 14.001 2.659 -12.292 1.00 93.62 179 LYS A N 1
ATOM 1403 C CA . LYS A 1 179 ? 14.298 3.996 -12.842 1.00 93.62 179 LYS A CA 1
ATOM 1404 C C . LYS A 1 179 ? 13.140 4.981 -12.722 1.00 93.62 179 LYS A C 1
ATOM 1406 O O . LYS A 1 179 ? 13.357 6.117 -12.320 1.00 93.62 179 LYS A O 1
ATOM 1411 N N . ALA A 1 180 ? 11.930 4.560 -13.083 1.00 96.25 180 ALA A N 1
ATOM 1412 C CA . ALA A 1 180 ? 10.754 5.426 -13.099 1.00 96.25 180 ALA A CA 1
ATOM 1413 C C . ALA A 1 180 ? 9.547 4.679 -12.533 1.00 96.25 180 ALA A C 1
ATOM 1415 O O . ALA A 1 180 ? 9.175 3.625 -13.053 1.00 96.25 180 ALA A O 1
ATOM 1416 N N . MET A 1 181 ? 8.949 5.211 -11.465 1.00 96.94 181 MET A N 1
ATOM 1417 C CA . MET A 1 181 ? 7.746 4.637 -10.861 1.00 96.94 181 MET A CA 1
ATOM 1418 C C . MET A 1 181 ? 6.510 4.978 -11.690 1.00 96.94 181 MET A C 1
ATOM 1420 O O . MET A 1 181 ? 6.418 6.047 -12.291 1.00 96.94 181 MET A O 1
ATOM 1424 N N . ARG A 1 182 ? 5.558 4.049 -11.720 1.00 97.00 182 ARG A N 1
ATOM 1425 C CA . ARG A 1 182 ? 4.248 4.253 -12.330 1.00 97.00 182 ARG A CA 1
ATOM 1426 C C . ARG A 1 182 ? 3.335 4.961 -11.330 1.00 97.00 182 ARG A C 1
ATOM 1428 O O . ARG A 1 182 ? 3.262 4.479 -10.199 1.00 97.00 182 ARG A O 1
ATOM 1435 N N . PRO A 1 183 ? 2.616 6.028 -11.726 1.00 96.44 183 PRO A N 1
ATOM 1436 C CA . PRO A 1 183 ? 1.596 6.629 -10.872 1.00 96.44 183 PRO A CA 1
ATOM 1437 C C . PRO A 1 183 ? 0.617 5.562 -10.375 1.00 96.44 183 PRO A C 1
ATOM 1439 O O . PRO A 1 183 ? 0.220 4.676 -11.140 1.00 96.44 183 PRO A O 1
ATOM 1442 N N . TYR A 1 184 ? 0.290 5.596 -9.087 1.00 95.69 184 TYR A N 1
ATOM 1443 C CA . TYR A 1 184 ? -0.477 4.535 -8.439 1.00 95.69 184 TYR A CA 1
ATOM 1444 C C . TYR A 1 184 ? -1.876 4.370 -9.052 1.00 95.69 184 TYR A C 1
ATOM 1446 O O . TYR A 1 184 ? -2.328 3.243 -9.262 1.00 95.69 184 TYR A O 1
ATOM 1454 N N . GLU A 1 185 ? -2.509 5.472 -9.448 1.00 94.31 185 GLU A N 1
ATOM 1455 C CA . GLU A 1 185 ? -3.787 5.508 -10.159 1.00 94.31 185 GLU A CA 1
ATOM 1456 C C . GLU A 1 185 ? -3.767 4.703 -11.465 1.00 94.31 185 GLU A C 1
ATOM 1458 O O . GLU A 1 185 ? -4.768 4.106 -11.842 1.00 94.31 185 GLU A O 1
ATOM 1463 N N . ASN A 1 186 ? -2.601 4.577 -12.102 1.00 95.56 186 ASN A N 1
ATOM 1464 C CA . ASN A 1 186 ? -2.428 3.851 -13.360 1.00 95.56 186 ASN A CA 1
ATOM 1465 C C . ASN A 1 186 ? -1.907 2.420 -13.161 1.00 95.56 186 ASN A C 1
ATOM 1467 O O . ASN A 1 186 ? -1.730 1.685 -14.133 1.00 95.56 186 ASN A O 1
ATOM 1471 N N . ALA A 1 187 ? -1.607 2.014 -11.925 1.00 95.94 187 ALA A N 1
ATOM 1472 C CA . ALA A 1 187 ? -0.935 0.749 -11.644 1.00 95.94 187 ALA A CA 1
ATOM 1473 C C . ALA A 1 187 ? -1.784 -0.477 -11.991 1.00 95.94 187 ALA A C 1
ATOM 1475 O O . ALA A 1 187 ? -1.260 -1.466 -12.491 1.00 95.94 187 ALA A O 1
ATOM 1476 N N . HIS A 1 188 ? -3.093 -0.409 -11.764 1.00 93.75 188 HIS A N 1
ATOM 1477 C CA . HIS A 1 188 ? -4.024 -1.505 -12.037 1.00 93.75 188 HIS A CA 1
ATOM 1478 C C . HIS A 1 188 ? -4.346 -1.686 -13.533 1.00 93.75 188 HIS A C 1
ATOM 1480 O O . HIS A 1 188 ? -4.821 -2.745 -13.930 1.00 93.75 188 HIS A O 1
ATOM 1486 N N . LEU A 1 189 ? -4.047 -0.682 -14.365 1.00 94.38 189 LEU A N 1
ATOM 1487 C CA . LEU A 1 189 ? -4.347 -0.676 -15.802 1.00 94.38 189 LEU A CA 1
ATOM 1488 C C . LEU A 1 189 ? -3.353 -1.489 -16.640 1.00 94.38 189 LEU A C 1
ATOM 1490 O O . LEU A 1 189 ? -3.522 -1.615 -17.852 1.00 94.38 189 LEU A O 1
ATOM 1494 N N . VAL A 1 190 ? -2.292 -2.016 -16.024 1.00 94.25 190 VAL A N 1
ATOM 1495 C CA . VAL A 1 190 ? -1.280 -2.815 -16.717 1.00 94.25 190 VAL A CA 1
ATOM 1496 C C . VAL A 1 190 ? -1.279 -4.255 -16.232 1.00 94.25 190 VAL A C 1
ATOM 1498 O O . VAL A 1 190 ? -1.430 -4.551 -15.047 1.00 94.25 190 VAL A O 1
ATOM 1501 N N . SER A 1 191 ? -1.072 -5.158 -17.181 1.00 93.00 191 SER A N 1
ATOM 1502 C CA . SER A 1 191 ? -0.977 -6.595 -16.961 1.00 93.00 191 SER A CA 1
ATOM 1503 C C . SER A 1 191 ? 0.102 -7.181 -17.869 1.00 93.00 191 SER A C 1
ATOM 1505 O O . SER A 1 191 ? 0.605 -6.503 -18.766 1.00 93.00 191 SER A O 1
ATOM 1507 N N . LEU A 1 192 ? 0.501 -8.421 -17.588 1.00 92.75 192 LEU A N 1
ATOM 1508 C CA . LEU A 1 192 ? 1.464 -9.158 -18.405 1.00 92.75 192 LEU A CA 1
ATOM 1509 C C . LEU A 1 192 ? 0.971 -9.303 -19.862 1.00 92.75 192 LEU A C 1
ATOM 1511 O O . LEU A 1 192 ? -0.239 -9.370 -20.085 1.00 92.75 192 LEU A O 1
ATOM 1515 N N . PRO A 1 193 ? 1.879 -9.416 -20.852 1.00 95.62 193 PRO A N 1
ATOM 1516 C CA . PRO A 1 193 ? 3.332 -9.594 -20.727 1.00 95.62 193 PRO A CA 1
ATOM 1517 C C . PRO A 1 193 ? 4.103 -8.305 -20.392 1.00 95.62 193 PRO A C 1
ATOM 1519 O O . PRO A 1 193 ? 3.604 -7.195 -20.544 1.00 95.62 193 PRO A O 1
ATOM 1522 N N . ILE A 1 194 ? 5.350 -8.460 -19.936 1.00 93.69 194 ILE A N 1
ATOM 1523 C CA . ILE A 1 194 ? 6.259 -7.331 -19.694 1.00 93.69 194 ILE A CA 1
ATOM 1524 C C . ILE A 1 194 ? 6.618 -6.671 -21.042 1.00 93.69 194 ILE A C 1
ATOM 1526 O O . ILE A 1 194 ? 7.043 -7.385 -21.952 1.00 93.69 194 ILE A O 1
ATOM 1530 N N . PRO A 1 195 ? 6.483 -5.337 -21.188 1.00 93.81 195 PRO A N 1
ATOM 1531 C CA . PRO A 1 195 ? 6.807 -4.653 -22.435 1.00 93.81 195 PRO A CA 1
ATOM 1532 C C . PRO A 1 195 ? 8.321 -4.592 -22.682 1.00 93.81 195 PRO A C 1
ATOM 1534 O O . PRO A 1 195 ? 9.131 -4.612 -21.749 1.00 93.81 195 PRO A O 1
ATOM 1537 N N . GLU A 1 196 ? 8.706 -4.472 -23.953 1.00 93.62 196 GLU A N 1
ATOM 1538 C CA . GLU A 1 196 ? 10.099 -4.266 -24.356 1.00 93.62 196 GLU A CA 1
ATOM 1539 C C . GLU A 1 196 ? 10.692 -3.016 -23.677 1.00 93.62 196 GLU A C 1
ATOM 1541 O O . GLU A 1 196 ? 10.018 -2.000 -23.503 1.00 93.62 196 GLU A O 1
ATOM 1546 N N . GLY A 1 197 ? 11.953 -3.099 -23.240 1.00 91.88 197 GLY A N 1
ATOM 1547 C CA . GLY A 1 197 ? 12.645 -2.000 -22.557 1.00 91.88 197 GLY A CA 1
ATOM 1548 C C . GLY A 1 197 ? 12.256 -1.777 -21.087 1.00 91.88 197 GLY A C 1
ATOM 1549 O O . GLY A 1 197 ? 12.827 -0.897 -20.441 1.00 91.88 197 GLY A O 1
ATOM 1550 N N . PHE A 1 198 ? 11.336 -2.571 -20.521 1.00 94.44 198 PHE A N 1
ATOM 1551 C CA . PHE A 1 198 ? 10.943 -2.455 -19.110 1.00 94.44 198 PHE A CA 1
ATOM 1552 C C . PHE A 1 198 ? 12.105 -2.701 -18.137 1.00 94.44 198 PHE A C 1
ATOM 1554 O O . PHE A 1 198 ? 12.268 -1.964 -17.159 1.00 94.44 198 PHE A O 1
ATOM 1561 N N . TYR A 1 199 ? 12.915 -3.731 -18.399 1.00 92.50 199 TYR A N 1
ATOM 1562 C CA . TYR A 1 199 ? 14.151 -3.990 -17.667 1.00 92.50 199 TYR A CA 1
ATOM 1563 C C . TYR A 1 199 ? 15.312 -3.286 -18.378 1.00 92.50 199 TYR A C 1
ATOM 1565 O O . TYR A 1 199 ? 15.641 -3.652 -19.507 1.00 92.50 199 TYR A O 1
ATOM 1573 N N . PRO A 1 200 ? 15.943 -2.274 -17.758 1.00 84.69 200 PRO A N 1
ATOM 1574 C CA . PRO A 1 200 ? 17.054 -1.580 -18.387 1.00 84.69 200 PRO A CA 1
ATOM 1575 C C . PRO A 1 200 ? 18.272 -2.509 -18.481 1.00 84.69 200 PRO A C 1
ATOM 1577 O O . PRO A 1 200 ? 18.854 -2.851 -17.455 1.00 84.69 200 PRO A O 1
ATOM 1580 N N . GLY A 1 201 ? 18.682 -2.860 -19.702 1.00 69.44 201 GLY A N 1
ATOM 1581 C CA . GLY A 1 201 ? 19.906 -3.630 -19.953 1.00 69.44 201 GLY A CA 1
ATOM 1582 C C . GLY A 1 201 ? 19.730 -5.142 -20.118 1.00 69.44 201 GLY A C 1
ATOM 1583 O O . GLY A 1 201 ? 20.684 -5.867 -19.847 1.00 69.44 201 GLY A O 1
ATOM 1584 N N . ASN A 1 202 ? 18.556 -5.597 -20.569 1.00 51.41 202 ASN A N 1
ATOM 1585 C CA . ASN A 1 202 ? 18.477 -6.819 -21.378 1.00 51.41 202 ASN A CA 1
ATOM 1586 C C . ASN A 1 202 ? 18.704 -6.477 -22.851 1.00 51.41 202 ASN A C 1
ATOM 1588 O O . ASN A 1 202 ? 18.206 -5.404 -23.265 1.00 51.41 202 ASN A O 1
#

Radius of gyration: 16.72 Å; Cα contacts (8 Å, |Δi|>4): 323; chains: 1; bounding box: 48×40×50 Å

Sequence (202 aa):
MDKKIYFAHAINTYGTDIEKAAEQLISHVLCGGDRGQIENPNTPIHQKGYTEYAKRAEQADKNHGGMNYFFDLVLPKCGGCVTMPFLDGKFGLGVAGEALWFADRGKTVWLMEPTRDVDDITHENLELFIAGPISSGLFRIRPFSIAQLGMLRVEKEAVSSLALTHEETRLRTWLVYGKAMRPYENAHLVSLPIPEGFYPGN

Mean predicted aligned error: 4.83 Å

Nearest PDB structures (foldseek):
  8p2f-assembly1_E  TM=4.657E-01  e=1.720E-01  Staphylococcus aureus subsp. aureus NCTC 8325
  7otc-assembly1_w  TM=4.756E-01  e=6.160E-01  Escherichia coli BL21(DE3)
  2om7-assembly1_L  TM=4.629E-01  e=7.854E-01  Thermus thermophilus
  7pjy-assembly1_x  TM=3.402E-01  e=4.278E-01  Escherichia coli K-12
  4dcu-assembly1_A  TM=4.116E-01  e=1.730E+00  Bacillus subtilis
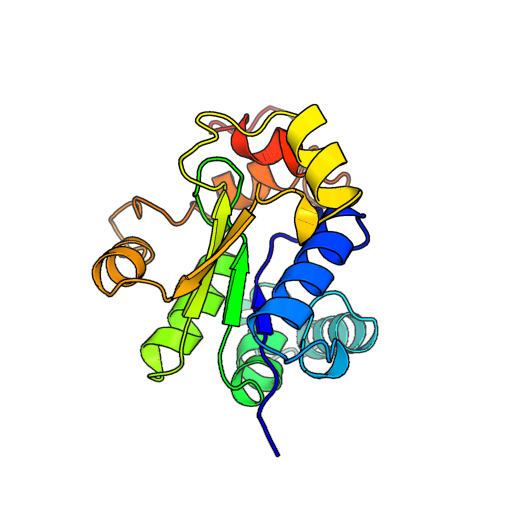
Foldseek 3Di:
DAFAAEEQEAPLCQPHLLVVLVLQQCCVPPVVNDSVSYDYCNDPVNVVQQVVQLPDPPQVVPCPNRLVSCVPPNLVRGQEYEYEDFQVQAHEQSSLVSNLSQVVVVGWYKYKYFDPVPPGCDPVNSVLCSVPVPVSSGIDIDTDDPVVNVLSDDDPPDDRPHYDDNQLSQQLQAPARPPGGDNSSCSVVDDDDDDPRNYPPD

Organism: NCBI:txid1802163

Solvent-accessible surface area (backbone atoms only — not comparable to full-atom values): 11306 Å² total; per-residue (Å²): 128,88,51,30,36,29,51,34,56,61,74,45,36,63,94,37,62,62,44,55,22,50,49,51,36,47,12,52,77,76,40,84,58,38,57,86,39,51,43,58,65,85,37,75,68,45,54,49,48,28,56,60,48,46,69,47,79,96,37,67,95,76,27,76,84,17,57,53,37,44,68,72,70,44,57,73,65,34,51,26,34,39,34,44,47,43,88,78,64,35,22,41,42,66,39,34,50,55,46,48,58,32,47,78,67,78,26,57,39,31,39,43,43,70,30,89,92,51,93,70,88,47,71,69,54,51,50,46,30,47,78,30,36,71,80,55,58,51,52,44,77,44,72,61,50,71,68,58,58,58,36,37,50,63,51,100,88,46,85,25,88,32,24,38,51,71,68,48,27,48,57,25,35,23,64,26,59,100,77,38,68,24,58,54,92,57,19,59,80,56,69,80,74,84,59,90,73,28,59,80,87,118